Protein AF-M3I330-F1 (afdb_monomer)

Structure (mmCIF, N/CA/C/O backbone):
data_AF-M3I330-F1
#
_entry.id   AF-M3I330-F1
#
loop_
_atom_site.group_PDB
_atom_site.id
_atom_site.type_symbol
_atom_site.label_atom_id
_atom_site.label_alt_id
_atom_site.label_comp_id
_atom_site.label_asym_id
_atom_site.label_entity_id
_atom_site.label_seq_id
_atom_site.pdbx_PDB_ins_code
_atom_site.Cartn_x
_atom_site.Cartn_y
_atom_site.Cartn_z
_atom_site.occupancy
_atom_site.B_iso_or_equiv
_atom_site.auth_seq_id
_atom_site.auth_comp_id
_atom_site.auth_asym_id
_atom_site.auth_atom_id
_atom_site.pdbx_PDB_model_num
ATOM 1 N N . MET A 1 1 ? 20.486 -4.946 -17.582 1.00 85.19 1 MET A N 1
ATOM 2 C CA . MET A 1 1 ? 19.445 -4.266 -18.375 1.00 85.19 1 MET A CA 1
ATOM 3 C C . MET A 1 1 ? 19.547 -4.792 -19.789 1.00 85.19 1 MET A C 1
ATOM 5 O O . MET A 1 1 ? 20.671 -5.023 -20.222 1.00 85.19 1 MET A O 1
ATOM 9 N N . ASP A 1 2 ? 18.428 -5.043 -20.457 1.00 88.75 2 ASP A N 1
ATOM 10 C CA . ASP A 1 2 ? 18.434 -5.422 -21.870 1.00 88.75 2 ASP A CA 1
ATOM 11 C C . ASP A 1 2 ? 18.567 -4.192 -22.789 1.00 88.75 2 ASP A C 1
ATOM 13 O O . ASP A 1 2 ? 18.575 -3.044 -22.336 1.00 88.75 2 ASP A O 1
ATOM 17 N N . ASN A 1 3 ? 18.674 -4.432 -24.097 1.00 89.94 3 ASN A N 1
ATOM 18 C CA . ASN A 1 3 ? 18.817 -3.368 -25.097 1.00 89.94 3 ASN A CA 1
ATOM 19 C C . ASN A 1 3 ? 17.554 -2.499 -25.254 1.00 89.94 3 ASN A C 1
ATOM 21 O O . ASN A 1 3 ? 17.613 -1.465 -25.913 1.00 89.94 3 ASN A O 1
ATOM 25 N N . LEU A 1 4 ? 16.425 -2.923 -24.682 1.00 90.25 4 LEU A N 1
ATOM 26 C CA . LEU A 1 4 ? 15.145 -2.218 -24.712 1.00 90.25 4 LEU A CA 1
ATOM 27 C C . LEU A 1 4 ? 14.883 -1.447 -23.410 1.00 90.25 4 LEU A C 1
ATOM 29 O O . LEU A 1 4 ? 13.812 -0.871 -23.256 1.00 90.25 4 LEU A O 1
ATOM 33 N N . GLY A 1 5 ? 15.844 -1.421 -22.481 1.00 94.50 5 GLY A N 1
ATOM 34 C CA . GLY A 1 5 ? 15.746 -0.666 -21.235 1.00 94.50 5 GLY A CA 1
ATOM 35 C C . GLY A 1 5 ? 15.087 -1.416 -20.076 1.00 94.50 5 GLY A C 1
ATOM 36 O O . GLY A 1 5 ? 14.851 -0.809 -19.032 1.00 94.50 5 GLY A O 1
ATOM 37 N N . TYR A 1 6 ? 14.811 -2.717 -20.194 1.00 96.56 6 TYR A N 1
ATOM 38 C CA . TYR A 1 6 ? 14.222 -3.506 -19.108 1.00 96.56 6 TYR A CA 1
ATOM 39 C C . TYR A 1 6 ? 15.274 -4.081 -18.162 1.00 96.56 6 TYR A C 1
ATOM 41 O O . TYR A 1 6 ? 16.388 -4.447 -18.551 1.00 96.56 6 TYR A O 1
ATOM 49 N N . MET A 1 7 ? 14.919 -4.163 -16.882 1.00 96.56 7 MET A N 1
ATOM 50 C CA . MET A 1 7 ? 15.726 -4.813 -15.857 1.00 96.56 7 MET A CA 1
ATOM 51 C C . MET A 1 7 ? 15.897 -6.305 -16.161 1.00 96.56 7 MET A C 1
ATOM 53 O O . MET A 1 7 ? 15.020 -6.947 -16.731 1.00 96.56 7 MET A O 1
ATOM 57 N N . GLY A 1 8 ? 17.069 -6.840 -15.810 1.00 93.94 8 GLY A N 1
ATOM 58 C CA . GLY A 1 8 ? 17.413 -8.243 -16.052 1.00 93.94 8 GLY A CA 1
ATOM 59 C C . GLY A 1 8 ? 17.057 -9.163 -14.882 1.00 93.94 8 GLY A C 1
ATOM 60 O O . GLY A 1 8 ? 16.622 -8.711 -13.823 1.00 93.94 8 GLY A O 1
ATOM 61 N N . SER A 1 9 ? 17.341 -10.455 -15.055 1.00 93.38 9 SER A N 1
ATOM 62 C CA . SER A 1 9 ? 17.075 -11.520 -14.077 1.00 93.38 9 SER A CA 1
ATOM 63 C C . SER A 1 9 ? 17.657 -11.253 -12.686 1.00 93.38 9 SER A C 1
ATOM 65 O O . SER A 1 9 ? 17.016 -11.574 -11.688 1.00 93.38 9 SER A O 1
ATOM 67 N N . ASP A 1 10 ? 18.839 -10.637 -12.595 1.00 95.50 10 ASP A N 1
ATOM 68 C CA . ASP A 1 10 ? 19.480 -10.335 -11.308 1.00 95.50 10 ASP A CA 1
ATOM 69 C C . ASP A 1 10 ? 18.658 -9.343 -10.477 1.00 95.50 10 ASP A C 1
ATOM 71 O O . ASP A 1 10 ? 18.490 -9.531 -9.270 1.00 95.50 10 ASP A O 1
ATOM 75 N N . PHE A 1 11 ? 18.084 -8.326 -11.128 1.00 96.00 11 PHE A N 1
ATOM 76 C CA . PHE A 1 11 ? 17.178 -7.389 -10.469 1.00 96.00 11 PHE A CA 1
ATOM 77 C C . PHE A 1 11 ? 15.898 -8.099 -10.033 1.00 96.00 11 PHE A C 1
ATOM 79 O O . PHE A 1 11 ? 15.488 -7.947 -8.887 1.00 96.00 11 PHE A O 1
ATOM 86 N N . ASN A 1 12 ? 15.302 -8.919 -10.905 1.00 96.50 12 ASN A N 1
ATOM 87 C CA . ASN A 1 12 ? 14.088 -9.666 -10.570 1.00 96.50 12 ASN A CA 1
ATOM 88 C C . ASN A 1 12 ? 14.309 -10.577 -9.364 1.00 96.50 12 ASN A C 1
ATOM 90 O O . ASN A 1 12 ? 13.497 -10.589 -8.443 1.00 96.50 12 ASN A O 1
ATOM 94 N N . LYS A 1 13 ? 15.450 -11.268 -9.312 1.00 96.75 13 LYS A N 1
ATOM 95 C CA . LYS A 1 13 ? 15.837 -12.096 -8.170 1.00 96.75 13 LYS A CA 1
ATOM 96 C C . LYS A 1 13 ? 15.973 -11.275 -6.887 1.00 96.75 13 LYS A C 1
ATOM 98 O O . LYS A 1 13 ? 15.441 -11.683 -5.856 1.00 96.75 13 LYS A O 1
ATOM 103 N N . ALA A 1 14 ? 16.648 -10.125 -6.937 1.00 95.81 14 ALA A N 1
ATOM 104 C CA . ALA A 1 14 ? 16.789 -9.235 -5.781 1.00 95.81 14 ALA A CA 1
ATOM 105 C C . ALA A 1 14 ? 15.429 -8.683 -5.309 1.00 95.81 14 ALA A C 1
ATOM 107 O O . ALA A 1 14 ? 15.138 -8.671 -4.111 1.00 95.81 14 ALA A O 1
ATOM 108 N N . ALA A 1 15 ? 14.568 -8.313 -6.258 1.00 96.19 15 ALA A N 1
ATOM 109 C CA . ALA A 1 15 ? 13.239 -7.771 -6.018 1.00 96.19 15 ALA A CA 1
ATOM 110 C C . ALA A 1 15 ? 12.160 -8.846 -5.756 1.00 96.19 15 ALA A C 1
ATOM 112 O O . ALA A 1 15 ? 11.003 -8.514 -5.521 1.00 96.19 15 ALA A O 1
ATOM 113 N N . GLY A 1 16 ? 12.499 -10.140 -5.783 1.00 95.31 16 GLY A N 1
ATOM 114 C CA . GLY A 1 16 ? 11.528 -11.228 -5.607 1.00 95.31 16 GLY A CA 1
ATOM 115 C C . GLY A 1 16 ? 10.420 -11.259 -6.670 1.00 95.31 16 GLY A C 1
ATOM 116 O O . GLY A 1 16 ? 9.297 -11.665 -6.371 1.00 95.31 16 GLY A O 1
ATOM 117 N N . LEU A 1 17 ? 10.721 -10.796 -7.883 1.00 96.31 17 LEU A N 1
ATOM 118 C CA . LEU A 1 17 ? 9.815 -10.774 -9.030 1.00 96.31 17 LEU A CA 1
ATOM 119 C C . LEU A 1 17 ? 9.911 -12.091 -9.825 1.00 96.31 17 LEU A C 1
ATOM 121 O O . LEU A 1 17 ? 10.968 -12.731 -9.811 1.00 96.31 17 LEU A O 1
ATOM 125 N N . PRO A 1 18 ? 8.853 -12.489 -10.560 1.00 94.56 18 PRO A N 1
ATOM 126 C CA . PRO A 1 18 ? 8.941 -13.569 -11.538 1.00 94.56 18 PRO A CA 1
ATOM 127 C C . PRO A 1 18 ? 10.060 -13.320 -12.555 1.00 94.56 18 PRO A C 1
ATOM 129 O O . PRO A 1 18 ? 10.338 -12.177 -12.918 1.00 94.56 18 PRO A O 1
ATOM 132 N N . GLU A 1 19 ? 10.685 -14.388 -13.050 1.00 92.00 19 GLU A N 1
ATOM 133 C CA . GLU A 1 19 ? 11.834 -14.286 -13.962 1.00 92.00 19 GLU A CA 1
ATOM 134 C C . GLU A 1 19 ? 11.511 -13.475 -15.225 1.00 92.00 19 GLU A C 1
ATOM 136 O O . GLU A 1 19 ? 12.316 -12.653 -15.656 1.00 92.00 19 GLU A O 1
ATOM 141 N N . ASN A 1 20 ? 10.305 -13.647 -15.766 1.00 91.56 20 ASN A N 1
ATOM 142 C CA . ASN A 1 20 ? 9.817 -12.966 -16.961 1.00 91.56 20 ASN A CA 1
ATOM 143 C C . ASN A 1 20 ? 9.152 -11.604 -16.694 1.00 91.56 20 ASN A C 1
ATOM 145 O O . ASN A 1 20 ? 8.679 -10.993 -17.649 1.00 91.56 20 ASN A O 1
ATOM 149 N N . PHE A 1 21 ? 9.103 -11.129 -15.445 1.00 94.56 21 PHE A N 1
ATOM 150 C CA . PHE A 1 21 ? 8.489 -9.845 -15.102 1.00 94.56 21 PHE A CA 1
ATOM 151 C C . PHE A 1 21 ? 9.407 -8.694 -15.523 1.00 94.56 21 PHE A C 1
ATOM 153 O O . PHE A 1 21 ? 10.546 -8.594 -15.066 1.00 94.56 21 PHE A O 1
ATOM 160 N N . LYS A 1 22 ? 8.947 -7.819 -16.413 1.00 94.62 22 LYS A N 1
ATOM 161 C CA . LYS A 1 22 ? 9.807 -6.814 -17.051 1.00 94.62 22 LYS A CA 1
ATOM 162 C C . LYS A 1 22 ? 9.566 -5.419 -16.494 1.00 94.62 22 LYS A C 1
ATOM 164 O O . LYS A 1 22 ? 8.648 -4.745 -16.930 1.00 94.62 22 LYS A O 1
ATOM 169 N N . ILE A 1 23 ? 10.430 -4.935 -15.601 1.00 97.38 23 ILE A N 1
ATOM 170 C CA . ILE A 1 23 ? 10.416 -3.525 -15.168 1.00 97.38 23 ILE A CA 1
ATOM 171 C C . ILE A 1 23 ? 11.302 -2.684 -16.086 1.00 97.38 23 ILE A C 1
ATOM 173 O O . ILE A 1 23 ? 12.484 -2.979 -16.239 1.00 97.38 23 ILE A O 1
ATOM 177 N N . HIS A 1 24 ? 10.760 -1.627 -16.684 1.00 97.62 24 HIS A N 1
ATOM 178 C CA . HIS A 1 24 ? 11.524 -0.704 -17.520 1.00 97.62 24 HIS A CA 1
ATOM 179 C C . HIS A 1 24 ? 12.311 0.314 -16.675 1.00 97.62 24 HIS A C 1
ATOM 181 O O . HIS A 1 24 ? 11.880 0.725 -15.594 1.00 97.62 24 HIS A O 1
ATOM 187 N N . LYS A 1 25 ? 13.463 0.772 -17.181 1.00 96.62 25 LYS A N 1
ATOM 188 C CA . LYS A 1 25 ? 14.330 1.763 -16.523 1.00 96.62 25 LYS A CA 1
ATOM 189 C C . LYS A 1 25 ? 13.594 3.048 -16.155 1.00 96.62 25 LYS A C 1
ATOM 191 O O . LYS A 1 25 ? 13.822 3.561 -15.066 1.00 96.62 25 LYS A O 1
ATOM 196 N N . SER A 1 26 ? 12.687 3.533 -17.002 1.00 96.06 26 SER A N 1
ATOM 197 C CA . SER A 1 26 ? 11.909 4.748 -16.709 1.00 96.06 26 SER A CA 1
ATOM 198 C C . SER A 1 26 ? 11.102 4.634 -15.412 1.00 96.06 26 SER A C 1
ATOM 200 O O . SER A 1 26 ? 10.991 5.610 -14.679 1.00 96.06 26 SER A O 1
ATOM 202 N N . SER A 1 27 ? 10.597 3.443 -15.074 1.00 96.69 27 SER A N 1
ATOM 203 C CA . SER A 1 27 ? 9.902 3.209 -13.806 1.00 96.69 27 SER A CA 1
ATOM 204 C C . SER A 1 27 ? 10.853 3.235 -12.610 1.00 96.69 27 SER A C 1
ATOM 206 O O . SER A 1 27 ? 10.508 3.789 -11.572 1.00 96.69 27 SER A O 1
ATOM 208 N N . ILE A 1 28 ? 12.064 2.688 -12.755 1.00 96.88 28 ILE A N 1
ATOM 209 C CA . ILE A 1 28 ? 13.111 2.766 -11.723 1.00 96.88 28 ILE A CA 1
ATOM 210 C C . ILE A 1 28 ? 13.534 4.220 -11.496 1.00 96.88 28 ILE A C 1
ATOM 212 O O . ILE A 1 28 ? 13.596 4.675 -10.354 1.00 96.88 28 ILE A O 1
ATOM 216 N N . ASP A 1 29 ? 13.776 4.958 -12.579 1.00 95.88 29 ASP A N 1
ATOM 217 C CA . ASP A 1 29 ? 14.143 6.372 -12.525 1.00 95.88 29 ASP A CA 1
ATOM 218 C C . ASP A 1 29 ? 13.040 7.201 -11.853 1.00 95.88 29 ASP A C 1
ATOM 220 O O . ASP A 1 29 ? 13.337 8.077 -11.042 1.00 95.88 29 ASP A O 1
ATOM 224 N N . GLU A 1 30 ? 11.770 6.895 -12.125 1.00 95.56 30 GLU A N 1
ATOM 225 C CA . GLU A 1 30 ? 10.632 7.575 -11.509 1.00 95.56 30 GLU A CA 1
ATOM 226 C C . GLU A 1 30 ? 10.501 7.271 -10.009 1.00 95.56 30 GLU A C 1
ATOM 228 O O . GLU A 1 30 ? 10.276 8.190 -9.221 1.00 95.56 30 GLU A O 1
ATOM 233 N N . ILE A 1 31 ? 10.711 6.019 -9.580 1.00 95.75 31 ILE A N 1
ATOM 234 C CA . ILE A 1 31 ? 10.756 5.658 -8.150 1.00 95.75 31 ILE A CA 1
ATOM 235 C C . ILE A 1 31 ? 11.867 6.448 -7.449 1.00 95.75 31 ILE A C 1
ATOM 237 O O . ILE A 1 31 ? 11.644 7.029 -6.383 1.00 95.75 31 ILE A O 1
ATOM 241 N N . MET A 1 32 ? 13.053 6.511 -8.057 1.00 94.88 32 MET A N 1
ATOM 242 C CA . MET A 1 32 ? 14.186 7.272 -7.530 1.00 94.88 32 MET A CA 1
ATOM 243 C C . MET A 1 32 ? 13.873 8.767 -7.445 1.00 94.88 32 MET A C 1
ATOM 245 O O . MET A 1 32 ? 14.119 9.391 -6.410 1.00 94.88 32 MET A O 1
ATOM 249 N N . ARG A 1 33 ? 13.325 9.346 -8.518 1.00 93.75 33 ARG A N 1
ATOM 250 C CA . ARG A 1 33 ? 12.958 10.763 -8.595 1.00 93.75 33 ARG A CA 1
ATOM 251 C C . ARG A 1 33 ? 11.927 11.118 -7.533 1.00 93.75 33 ARG A C 1
ATOM 253 O O . ARG A 1 33 ? 12.146 12.069 -6.787 1.00 93.75 33 ARG A O 1
ATOM 260 N N . PHE A 1 34 ? 10.837 10.353 -7.457 1.00 93.12 34 PHE A N 1
ATOM 261 C CA . PHE A 1 34 ? 9.762 10.565 -6.495 1.00 93.12 34 PHE A CA 1
ATOM 262 C C . PHE A 1 34 ? 10.309 10.577 -5.071 1.00 93.12 34 PHE A C 1
ATOM 264 O O . PHE A 1 34 ? 10.150 11.574 -4.379 1.00 93.12 34 PHE A O 1
ATOM 271 N N . ASN A 1 35 ? 11.055 9.544 -4.671 1.00 93.12 35 ASN A N 1
ATOM 272 C CA . ASN A 1 35 ? 11.611 9.462 -3.320 1.00 93.12 35 ASN A CA 1
ATOM 273 C C . ASN A 1 35 ? 12.559 10.616 -2.991 1.00 93.12 35 ASN A C 1
ATOM 275 O O . ASN A 1 35 ? 12.429 11.236 -1.938 1.00 93.12 35 ASN A O 1
ATOM 279 N N . ASN A 1 36 ? 13.479 10.957 -3.899 1.00 92.12 36 ASN A N 1
ATOM 280 C CA . ASN A 1 36 ? 14.391 12.079 -3.664 1.00 92.12 36 ASN A CA 1
ATOM 281 C C . ASN A 1 36 ? 13.669 13.431 -3.575 1.00 92.12 36 ASN A C 1
ATOM 283 O O . ASN A 1 36 ? 14.212 14.357 -2.983 1.00 92.12 36 ASN A O 1
ATOM 287 N N . LYS A 1 37 ? 12.469 13.555 -4.152 1.00 89.88 37 LYS A N 1
ATOM 288 C CA . LYS A 1 37 ? 11.716 14.811 -4.190 1.00 89.88 37 LYS A CA 1
ATOM 289 C C . LYS A 1 37 ? 10.680 14.946 -3.074 1.00 89.88 37 LYS A C 1
ATOM 291 O O . LYS A 1 37 ? 10.373 16.071 -2.690 1.00 89.88 37 LYS A O 1
ATOM 296 N N . THR A 1 38 ? 10.135 13.838 -2.573 1.00 89.44 38 THR A N 1
ATOM 297 C CA . THR A 1 38 ? 8.993 13.837 -1.640 1.00 89.44 38 THR A CA 1
ATOM 298 C C . THR A 1 38 ? 9.346 13.461 -0.208 1.00 89.44 38 THR A C 1
ATOM 300 O O . THR A 1 38 ? 8.474 13.514 0.660 1.00 89.44 38 THR A O 1
ATOM 303 N N . TYR A 1 39 ? 10.604 13.116 0.081 1.00 90.31 39 TYR A N 1
ATOM 304 C CA . TYR A 1 39 ? 11.020 12.865 1.456 1.00 90.31 39 TYR A CA 1
ATOM 305 C C . TYR A 1 39 ? 10.908 14.148 2.298 1.00 90.31 39 TYR A C 1
ATOM 307 O O . TYR A 1 39 ? 11.707 15.079 2.174 1.00 90.31 39 TYR A O 1
ATOM 315 N N . LEU A 1 40 ? 9.882 14.181 3.153 1.00 85.00 40 LEU A N 1
ATOM 316 C CA . LEU A 1 40 ? 9.423 15.375 3.868 1.00 85.00 40 LEU A CA 1
ATOM 317 C C . LEU A 1 40 ? 10.472 15.957 4.821 1.00 85.00 40 LEU A C 1
ATOM 319 O O . LEU A 1 40 ? 10.521 17.166 5.017 1.00 85.00 40 LEU A O 1
ATOM 323 N N . PHE A 1 41 ? 11.325 15.111 5.396 1.00 86.00 41 PHE A N 1
ATOM 324 C CA . PHE A 1 41 ? 12.296 15.511 6.418 1.00 86.00 41 PHE A CA 1
ATOM 325 C C . PHE A 1 41 ? 13.653 15.879 5.810 1.00 86.00 41 PHE A C 1
ATOM 327 O O . PHE A 1 41 ? 14.699 15.629 6.403 1.00 86.00 41 PHE A O 1
ATOM 334 N N . THR A 1 42 ? 13.634 16.458 4.608 1.00 87.00 42 THR A 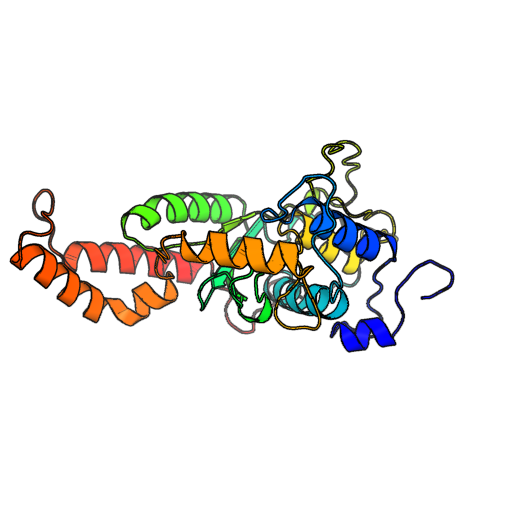N 1
ATOM 335 C CA . THR A 1 42 ? 14.817 17.044 3.973 1.00 87.00 42 THR A CA 1
ATOM 336 C C . THR A 1 42 ? 14.961 18.497 4.449 1.00 87.00 42 THR A C 1
ATOM 338 O O . THR A 1 42 ? 14.059 19.291 4.185 1.00 87.00 42 THR A O 1
ATOM 341 N N . PRO A 1 43 ? 16.064 18.890 5.120 1.00 84.06 43 PRO A N 1
ATOM 342 C CA . PRO A 1 43 ? 16.198 20.226 5.719 1.00 84.06 43 PRO A CA 1
ATOM 343 C C . PRO A 1 43 ? 16.150 21.399 4.729 1.00 84.06 43 PRO A C 1
ATOM 345 O O . PRO A 1 43 ? 15.832 22.521 5.116 1.00 84.06 43 PRO A O 1
ATOM 348 N N . SER A 1 44 ? 16.501 21.159 3.464 1.00 84.19 44 SER A N 1
ATOM 349 C CA . SER A 1 44 ? 16.516 22.166 2.402 1.00 84.19 44 SER A CA 1
ATOM 350 C C . SER A 1 44 ? 15.966 21.582 1.095 1.00 84.19 44 SER A C 1
ATOM 352 O O . SER A 1 44 ? 16.293 20.435 0.783 1.00 84.19 44 SER A O 1
ATOM 354 N N . PRO A 1 45 ? 15.197 22.346 0.291 1.00 74.81 45 PRO A N 1
ATOM 355 C CA . PRO A 1 45 ? 14.640 21.876 -0.983 1.00 74.81 45 PRO A CA 1
ATOM 356 C C . PRO A 1 45 ? 15.668 21.363 -2.005 1.00 74.81 45 PRO A C 1
ATOM 358 O O . PRO A 1 45 ? 15.309 20.555 -2.863 1.00 74.81 45 PRO A O 1
ATOM 361 N N . ASP A 1 46 ? 16.920 21.827 -1.920 1.00 81.75 46 ASP A N 1
ATOM 362 C CA . ASP A 1 46 ? 18.003 21.474 -2.853 1.00 81.75 46 ASP A CA 1
ATOM 363 C C . ASP A 1 46 ? 18.891 20.323 -2.347 1.00 81.75 46 ASP A C 1
ATOM 365 O O . ASP A 1 46 ? 19.794 19.862 -3.049 1.00 81.75 46 ASP A O 1
ATOM 369 N N . GLN A 1 47 ? 18.666 19.851 -1.119 1.00 88.50 47 GLN A N 1
ATOM 370 C CA . GLN A 1 47 ? 19.452 18.775 -0.530 1.00 88.50 47 GLN A CA 1
ATOM 371 C C . GLN A 1 47 ? 18.958 17.410 -1.015 1.00 88.50 47 GLN A C 1
ATOM 373 O O . GLN A 1 47 ? 17.763 17.135 -1.055 1.00 88.50 47 GLN A O 1
ATOM 378 N N . LYS A 1 48 ? 19.894 16.510 -1.336 1.00 91.31 48 LYS A N 1
ATOM 379 C CA . LYS A 1 48 ? 19.577 15.111 -1.634 1.00 91.31 48 LYS A CA 1
ATOM 380 C C . LYS A 1 48 ? 19.289 14.358 -0.322 1.00 91.31 48 LYS A C 1
ATOM 382 O O . LYS A 1 48 ? 20.186 14.296 0.520 1.00 91.31 48 LYS A O 1
ATOM 387 N N . PRO A 1 49 ? 18.100 13.754 -0.135 1.00 93.12 49 PRO A N 1
ATOM 388 C CA . PRO A 1 49 ? 17.786 13.067 1.115 1.00 93.12 49 PRO A CA 1
ATOM 389 C C . PRO A 1 49 ? 18.500 11.725 1.265 1.00 93.12 49 PRO A C 1
ATOM 391 O O . PRO A 1 49 ? 18.905 11.374 2.371 1.00 93.12 49 PRO A O 1
ATOM 394 N N . PHE A 1 50 ? 18.693 10.997 0.162 1.00 94.44 50 PHE A N 1
ATOM 395 C CA . PHE A 1 50 ? 19.226 9.635 0.174 1.00 94.44 50 PHE A CA 1
ATOM 396 C C . PHE A 1 50 ? 20.667 9.564 -0.326 1.00 94.44 50 PHE A C 1
ATOM 398 O O . PHE A 1 50 ? 21.003 10.055 -1.407 1.00 94.44 50 PHE A O 1
ATOM 405 N N . GLU A 1 51 ? 21.511 8.846 0.401 1.00 94.38 51 GLU A N 1
ATOM 406 C CA . GLU A 1 51 ? 22.786 8.365 -0.129 1.00 94.38 51 GLU A CA 1
ATOM 407 C C . GLU A 1 51 ? 22.543 7.200 -1.082 1.00 94.38 51 GLU A C 1
ATOM 409 O O . GLU A 1 51 ? 23.028 7.221 -2.214 1.00 94.38 51 GLU A O 1
ATOM 414 N N . ASN A 1 52 ? 21.701 6.257 -0.650 1.00 94.50 52 ASN A N 1
ATOM 415 C CA . ASN A 1 52 ? 21.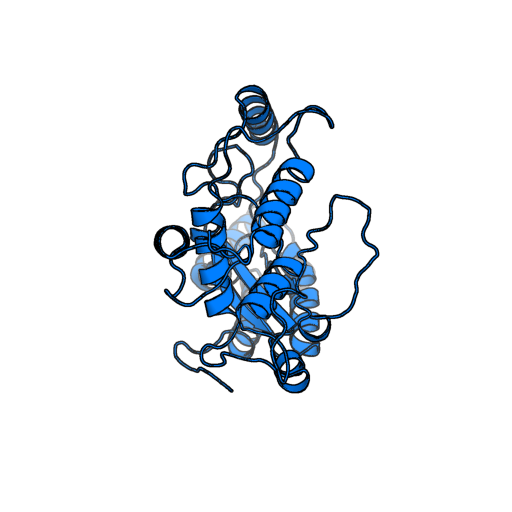275 5.098 -1.419 1.00 94.50 52 ASN A CA 1
ATOM 416 C C . ASN A 1 52 ? 19.779 4.822 -1.217 1.00 94.50 52 ASN A C 1
ATOM 418 O O . ASN A 1 52 ? 19.254 4.993 -0.118 1.00 94.50 52 ASN A O 1
ATOM 422 N N . ILE A 1 53 ? 19.115 4.345 -2.268 1.00 94.75 53 ILE A N 1
ATOM 423 C CA . ILE A 1 53 ? 17.769 3.774 -2.190 1.00 94.75 53 ILE A CA 1
ATOM 424 C C . ILE A 1 53 ? 17.887 2.332 -2.663 1.00 94.75 53 ILE A C 1
ATOM 426 O O . ILE A 1 53 ? 18.282 2.089 -3.804 1.00 94.75 53 ILE A O 1
ATOM 430 N N . ASP A 1 54 ? 17.516 1.381 -1.811 1.00 95.62 54 ASP A N 1
ATOM 431 C CA . ASP A 1 54 ? 17.393 -0.012 -2.223 1.00 95.62 54 ASP A CA 1
ATOM 432 C C . ASP A 1 54 ? 16.096 -0.183 -3.024 1.00 95.62 54 ASP A C 1
ATOM 434 O O . ASP A 1 54 ? 15.020 -0.493 -2.500 1.00 95.62 54 ASP A O 1
ATOM 438 N N . VAL A 1 55 ? 16.180 0.117 -4.322 1.00 95.81 55 VAL A N 1
ATOM 439 C CA . VAL A 1 55 ? 15.018 0.055 -5.215 1.00 95.81 55 VAL A CA 1
ATOM 440 C C . VAL A 1 55 ? 14.538 -1.381 -5.389 1.00 95.81 55 VAL A C 1
ATOM 442 O O . VAL A 1 55 ? 13.339 -1.593 -5.538 1.00 95.81 55 VAL A O 1
ATOM 445 N N . ALA A 1 56 ? 15.432 -2.372 -5.344 1.00 96.12 56 ALA A N 1
ATOM 446 C CA . ALA A 1 56 ? 15.036 -3.770 -5.458 1.00 96.12 56 ALA A CA 1
ATOM 447 C C . ALA A 1 56 ? 14.204 -4.201 -4.244 1.00 96.12 56 ALA A C 1
ATOM 449 O O . ALA A 1 56 ? 13.120 -4.756 -4.427 1.00 96.12 56 ALA A O 1
ATOM 450 N N . ASP A 1 57 ? 14.643 -3.883 -3.021 1.00 95.38 57 ASP A N 1
ATOM 451 C CA . ASP A 1 57 ? 13.846 -4.154 -1.820 1.00 95.38 57 ASP A CA 1
ATOM 452 C C . ASP A 1 57 ? 12.545 -3.341 -1.805 1.00 95.38 57 ASP A C 1
ATOM 454 O O . ASP A 1 57 ? 11.479 -3.883 -1.518 1.00 95.38 57 ASP A O 1
ATOM 458 N N . THR A 1 58 ? 12.584 -2.072 -2.217 1.00 94.81 58 THR A N 1
ATOM 459 C CA . THR A 1 58 ? 11.366 -1.258 -2.347 1.00 94.81 58 THR A CA 1
ATOM 460 C C . THR A 1 58 ? 10.373 -1.923 -3.306 1.00 94.81 58 THR A C 1
ATOM 462 O O . THR A 1 58 ? 9.242 -2.213 -2.923 1.00 94.81 58 THR A O 1
ATOM 465 N N . VAL A 1 59 ? 10.790 -2.271 -4.526 1.00 96.94 59 VAL A N 1
ATOM 466 C CA . VAL A 1 59 ? 9.928 -2.958 -5.500 1.00 96.94 59 VAL A CA 1
ATOM 467 C C . VAL A 1 59 ? 9.418 -4.290 -4.948 1.00 96.94 59 VAL A C 1
ATOM 469 O O . VAL A 1 59 ? 8.235 -4.585 -5.098 1.00 96.94 59 VAL A O 1
ATOM 472 N N . LYS A 1 60 ? 10.254 -5.056 -4.241 1.00 96.00 60 LYS A N 1
ATOM 473 C CA . LYS A 1 60 ? 9.874 -6.324 -3.608 1.00 96.00 60 LYS A CA 1
ATOM 474 C C . LYS A 1 60 ? 8.708 -6.180 -2.645 1.00 96.00 60 LYS A C 1
ATOM 476 O O . LYS A 1 60 ? 7.757 -6.959 -2.718 1.00 96.00 60 LYS A O 1
ATOM 481 N N . GLN A 1 61 ? 8.768 -5.215 -1.729 1.00 93.56 61 GLN A N 1
ATOM 482 C CA . GLN A 1 61 ? 7.712 -5.067 -0.726 1.00 93.56 61 GLN A CA 1
ATOM 483 C C . GLN A 1 61 ? 6.399 -4.591 -1.361 1.00 93.56 61 GLN A C 1
ATOM 485 O O . GLN A 1 61 ? 5.336 -5.133 -1.053 1.00 93.56 61 GLN A O 1
ATOM 490 N N . TYR A 1 62 ? 6.457 -3.659 -2.316 1.00 95.69 62 TYR A N 1
ATOM 491 C CA . TYR A 1 62 ? 5.251 -3.214 -3.019 1.00 95.69 62 TYR A CA 1
ATOM 492 C C . TYR A 1 62 ? 4.690 -4.279 -3.963 1.00 95.69 62 TYR A C 1
ATOM 494 O O . TYR A 1 62 ? 3.474 -4.374 -4.101 1.00 95.69 62 TYR A O 1
ATOM 502 N N . TYR A 1 63 ? 5.529 -5.117 -4.574 1.00 95.94 63 TYR A N 1
ATOM 503 C CA . TYR A 1 63 ? 5.065 -6.226 -5.406 1.00 95.94 63 TYR A CA 1
ATOM 504 C C . TYR A 1 63 ? 4.318 -7.287 -4.584 1.00 95.94 63 TYR A C 1
ATOM 506 O O . TYR A 1 63 ? 3.290 -7.806 -5.022 1.00 95.94 63 TYR A O 1
ATOM 514 N N . LYS A 1 64 ? 4.761 -7.562 -3.349 1.00 94.00 64 LYS A N 1
ATOM 515 C CA . LYS A 1 64 ? 4.009 -8.421 -2.417 1.00 94.00 64 LYS A CA 1
ATOM 516 C C . LYS A 1 64 ? 2.627 -7.848 -2.100 1.00 94.00 64 LYS A C 1
ATOM 518 O O . LYS A 1 64 ? 1.646 -8.587 -2.141 1.00 94.00 64 LYS A O 1
ATOM 523 N N . LEU A 1 65 ? 2.539 -6.546 -1.810 1.00 93.38 65 LEU A N 1
ATOM 524 C CA . LEU A 1 65 ? 1.253 -5.876 -1.585 1.00 93.38 65 LEU A CA 1
ATOM 525 C C . LEU A 1 65 ? 0.375 -5.916 -2.837 1.00 93.38 65 LEU A C 1
ATOM 527 O O . LEU A 1 65 ? -0.806 -6.242 -2.746 1.00 93.38 65 LEU A O 1
ATOM 531 N N . PHE A 1 66 ? 0.961 -5.651 -4.004 1.00 95.69 66 PHE A N 1
ATOM 532 C CA . PHE A 1 66 ? 0.273 -5.730 -5.284 1.00 95.69 66 PHE A CA 1
ATOM 533 C C . PHE A 1 66 ? -0.368 -7.102 -5.496 1.00 95.69 66 PHE A C 1
ATOM 535 O O . PHE A 1 66 ? -1.555 -7.153 -5.791 1.00 95.69 66 PHE A O 1
ATOM 542 N N . ASN A 1 67 ? 0.348 -8.206 -5.266 1.00 93.62 67 ASN A N 1
ATOM 543 C CA . ASN A 1 67 ? -0.222 -9.552 -5.417 1.00 93.62 67 ASN A CA 1
ATOM 544 C C . ASN A 1 67 ? -1.289 -9.891 -4.364 1.00 93.62 67 ASN A C 1
ATOM 546 O O . ASN A 1 67 ? -2.181 -10.692 -4.629 1.00 93.62 67 ASN A O 1
ATOM 550 N N . ALA A 1 68 ? -1.247 -9.268 -3.184 1.00 92.25 68 ALA A N 1
ATOM 551 C CA . ALA A 1 68 ? -2.309 -9.421 -2.191 1.00 92.25 68 ALA A CA 1
ATOM 552 C C . ALA A 1 68 ? -3.603 -8.673 -2.584 1.00 92.25 68 ALA A C 1
ATOM 554 O O . ALA A 1 68 ? -4.699 -9.092 -2.203 1.00 92.25 68 ALA A O 1
ATOM 555 N N . VAL A 1 69 ? -3.498 -7.589 -3.363 1.00 94.38 69 VAL A N 1
ATOM 556 C CA . VAL A 1 69 ? -4.641 -6.770 -3.806 1.00 94.38 69 VAL A CA 1
ATOM 557 C C . VAL A 1 69 ? -5.151 -7.194 -5.185 1.00 94.38 69 VAL A C 1
ATOM 559 O O . VAL A 1 69 ? -6.350 -7.382 -5.382 1.00 94.38 69 VAL A O 1
ATOM 562 N N . VAL A 1 70 ? -4.269 -7.368 -6.161 1.00 93.06 70 VAL A N 1
ATOM 563 C CA . VAL A 1 70 ? -4.608 -7.647 -7.560 1.00 93.06 70 VAL A CA 1
ATOM 564 C C . VAL A 1 70 ? -4.548 -9.156 -7.818 1.00 93.06 70 VAL A C 1
ATOM 566 O O . VAL A 1 70 ? -3.498 -9.757 -7.594 1.00 93.06 70 VAL A O 1
ATOM 569 N N . PRO A 1 71 ? -5.643 -9.784 -8.299 1.00 84.19 71 PRO A N 1
ATOM 570 C CA . PRO A 1 71 ? -5.668 -11.219 -8.578 1.00 84.19 71 PRO A CA 1
ATOM 571 C C . PRO A 1 71 ? -4.514 -11.675 -9.485 1.00 84.19 71 PRO A C 1
ATOM 573 O O . PRO A 1 71 ? -4.113 -10.973 -10.422 1.00 84.19 71 PRO A O 1
ATOM 576 N N . GLU A 1 72 ? -3.957 -12.850 -9.199 1.00 81.81 72 GLU A N 1
ATOM 577 C CA . GLU A 1 72 ? -2.970 -13.510 -10.059 1.00 81.81 72 GLU A CA 1
ATOM 578 C C . GLU A 1 72 ? -3.608 -14.035 -11.357 1.00 81.81 72 GLU A C 1
ATOM 580 O O . GLU A 1 72 ? -4.822 -14.192 -11.444 1.00 81.81 72 GLU A O 1
ATOM 585 N N . GLY A 1 73 ? -2.785 -14.318 -12.372 1.00 73.25 73 GLY A N 1
ATOM 586 C CA . GLY A 1 73 ? -3.188 -15.198 -13.478 1.00 73.25 73 GLY A CA 1
ATOM 587 C C . GLY A 1 73 ? -3.419 -14.559 -14.849 1.00 73.25 73 GLY A C 1
ATOM 588 O O . GLY A 1 73 ? -3.536 -15.299 -15.821 1.00 73.25 73 GLY A O 1
ATOM 589 N N . LYS A 1 74 ? -3.422 -13.225 -14.985 1.00 86.62 74 LYS A N 1
ATOM 590 C CA . LYS A 1 74 ? -3.449 -12.564 -16.306 1.00 86.62 74 LYS A CA 1
ATOM 591 C C . LYS A 1 74 ? -2.108 -11.928 -16.656 1.00 86.62 74 LYS A C 1
ATOM 593 O O . LYS A 1 74 ? -1.569 -11.134 -15.887 1.00 86.62 74 LYS A O 1
ATOM 598 N N . GLU A 1 75 ? -1.598 -12.260 -17.841 1.00 88.31 75 GLU A N 1
ATOM 599 C CA . GLU A 1 75 ? -0.396 -11.637 -18.414 1.00 88.31 75 GLU A CA 1
ATOM 600 C C . GLU A 1 75 ? -0.699 -10.325 -19.145 1.00 88.31 75 GLU A C 1
ATOM 602 O O . GLU A 1 75 ? 0.168 -9.453 -19.218 1.00 88.31 75 GLU A O 1
ATOM 607 N N . THR A 1 76 ? -1.919 -10.195 -19.680 1.00 94.00 76 THR A N 1
ATOM 608 C CA . THR A 1 76 ? -2.406 -9.014 -20.403 1.00 94.00 76 THR A CA 1
ATOM 609 C C . THR A 1 76 ? -3.810 -8.656 -19.916 1.00 94.00 76 THR A C 1
ATOM 611 O O . THR A 1 76 ? -4.649 -9.538 -19.727 1.00 94.00 76 THR A O 1
ATOM 614 N N . TYR A 1 77 ? -4.053 -7.366 -19.699 1.00 95.44 77 TYR A N 1
ATOM 615 C CA . TYR A 1 77 ? -5.292 -6.797 -19.179 1.00 95.44 77 TYR A CA 1
ATOM 616 C C . TYR A 1 77 ? -5.908 -5.867 -20.221 1.00 95.44 77 TYR A C 1
ATOM 618 O O . TYR A 1 77 ? -5.330 -4.828 -20.539 1.00 95.44 77 TYR A O 1
ATOM 626 N N . SER A 1 78 ? -7.090 -6.223 -20.724 1.00 95.12 78 SER A N 1
ATOM 627 C CA . SER A 1 78 ? -7.904 -5.328 -21.553 1.00 95.12 78 SER A CA 1
ATOM 628 C C . SER A 1 78 ? -8.521 -4.207 -20.712 1.00 95.12 78 SER A C 1
ATOM 630 O O . SER A 1 78 ? -8.588 -4.310 -19.486 1.00 95.12 78 SER A O 1
ATOM 632 N N . GLN A 1 79 ? -9.084 -3.175 -21.348 1.00 92.94 79 GLN A N 1
ATOM 633 C CA . GLN A 1 79 ? -9.809 -2.121 -20.624 1.00 92.94 79 GLN A CA 1
ATOM 634 C C . GLN A 1 79 ? -10.932 -2.687 -19.734 1.00 92.94 79 GLN A C 1
ATOM 636 O O . GLN A 1 79 ? -11.079 -2.288 -18.580 1.00 92.94 79 GLN A O 1
ATOM 641 N N . SER A 1 80 ? -11.661 -3.690 -20.233 1.00 93.88 80 SER A N 1
ATOM 642 C CA . SER A 1 80 ? -12.719 -4.365 -19.471 1.00 93.88 80 SER A CA 1
ATOM 643 C C . SER A 1 80 ? -12.194 -5.161 -18.270 1.00 93.88 80 SER A C 1
ATOM 645 O O . SER A 1 80 ? -12.914 -5.363 -17.294 1.00 93.88 80 SER A O 1
ATOM 647 N N . ASP A 1 81 ? -10.938 -5.618 -18.319 1.00 95.25 81 ASP A N 1
ATOM 648 C CA . ASP A 1 81 ? -10.288 -6.273 -17.184 1.00 95.25 81 ASP A CA 1
ATOM 649 C C . ASP A 1 81 ? -9.867 -5.249 -16.133 1.00 95.25 81 ASP A C 1
ATOM 651 O O . ASP A 1 81 ? -10.081 -5.472 -14.943 1.00 95.25 81 ASP A O 1
ATOM 655 N N . LEU A 1 82 ? -9.325 -4.104 -16.563 1.00 94.94 82 LEU A N 1
ATOM 656 C CA . LEU A 1 82 ? -8.944 -3.003 -15.673 1.00 94.94 82 LEU A CA 1
ATOM 657 C C . LEU A 1 82 ? -10.149 -2.459 -14.893 1.00 94.94 82 LEU A C 1
ATOM 659 O O . LEU A 1 82 ? -10.039 -2.154 -13.706 1.00 94.94 82 LEU A O 1
ATOM 663 N N . GLU A 1 83 ? -11.324 -2.403 -15.521 1.00 93.56 83 GLU A N 1
ATO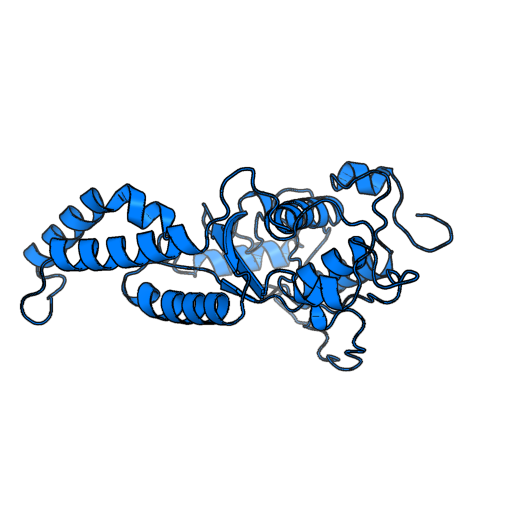M 664 C CA . GLU A 1 83 ? -12.580 -2.021 -14.866 1.00 93.56 83 GLU A CA 1
ATOM 665 C C . GLU A 1 83 ? -13.030 -3.002 -13.777 1.00 93.56 83 GLU A C 1
ATOM 667 O O . GLU A 1 83 ? -13.723 -2.592 -12.844 1.00 93.56 83 GLU A O 1
ATOM 672 N N . LYS A 1 84 ? -12.611 -4.270 -13.839 1.00 93.69 84 LYS A N 1
ATOM 673 C CA . LYS A 1 84 ? -12.927 -5.294 -12.828 1.00 93.69 84 LYS A CA 1
ATOM 674 C C . LYS A 1 84 ? -11.913 -5.344 -11.688 1.00 93.69 84 LYS A C 1
ATOM 676 O O . LYS A 1 84 ? -12.169 -5.995 -10.678 1.00 93.69 84 LYS A O 1
ATOM 681 N N . LEU A 1 85 ? -10.770 -4.669 -11.826 1.00 95.50 85 LEU A N 1
ATOM 682 C CA . LEU A 1 85 ? -9.776 -4.606 -10.762 1.00 95.50 85 LEU A CA 1
ATOM 683 C C . LEU A 1 85 ? -10.290 -3.803 -9.552 1.00 95.50 85 LEU A C 1
ATOM 685 O O . LEU A 1 85 ? -11.128 -2.902 -9.723 1.00 95.50 85 LEU A O 1
ATOM 689 N N . PRO A 1 86 ? -9.770 -4.098 -8.341 1.00 96.31 86 PRO A N 1
ATOM 690 C CA . PRO A 1 86 ? -10.169 -3.417 -7.115 1.00 96.31 86 PRO A CA 1
ATOM 691 C C . PRO A 1 86 ? -10.098 -1.892 -7.208 1.00 96.31 86 PRO A C 1
ATOM 693 O O . PRO A 1 86 ? -9.192 -1.332 -7.824 1.00 96.31 86 PRO A O 1
ATOM 696 N N . LYS A 1 87 ? -11.041 -1.225 -6.541 1.00 97.19 87 LYS A N 1
ATOM 697 C CA . LYS A 1 87 ? -11.120 0.238 -6.409 1.00 97.19 87 LYS A CA 1
ATOM 698 C C . LYS A 1 87 ? -10.309 0.768 -5.238 1.00 97.19 87 LYS A C 1
ATOM 700 O O . LYS A 1 87 ? -10.077 1.964 -5.141 1.00 97.19 87 LYS A O 1
ATOM 705 N N . GLY A 1 88 ? -9.840 -0.107 -4.359 1.00 97.50 88 GLY A N 1
ATOM 706 C CA . GLY A 1 88 ? -8.911 0.261 -3.305 1.00 97.50 88 GLY A CA 1
ATOM 707 C C . GLY A 1 88 ? -8.633 -0.884 -2.353 1.00 97.50 88 GLY A C 1
ATOM 708 O O . GLY A 1 88 ? -9.113 -2.004 -2.538 1.00 97.50 88 GLY A O 1
ATOM 709 N N . PHE A 1 89 ? -7.860 -0.589 -1.320 1.00 96.69 89 PHE A N 1
ATOM 710 C CA . PHE A 1 89 ? -7.520 -1.542 -0.275 1.00 96.69 89 PHE A CA 1
ATOM 711 C C . PHE A 1 89 ? -7.202 -0.827 1.036 1.00 96.69 89 PHE A C 1
ATOM 713 O O . PHE A 1 89 ? -7.006 0.388 1.073 1.00 96.69 89 PHE A O 1
ATOM 720 N N . SER A 1 90 ? -7.129 -1.596 2.114 1.00 94.19 90 SER A N 1
ATOM 721 C CA . SER A 1 90 ? -6.587 -1.143 3.391 1.00 94.19 90 SER A CA 1
ATOM 722 C C . SER A 1 90 ? -5.477 -2.056 3.866 1.00 94.19 90 SER A C 1
ATOM 724 O O . SER A 1 90 ? -5.413 -3.224 3.478 1.00 94.19 90 SER A O 1
ATOM 726 N N . VAL A 1 91 ? -4.596 -1.513 4.705 1.00 89.00 91 VAL A N 1
ATOM 727 C CA . VAL A 1 91 ? -3.536 -2.281 5.359 1.00 89.00 91 VAL A CA 1
ATOM 728 C C . VAL A 1 91 ? -3.626 -2.171 6.874 1.00 89.00 91 VAL A C 1
ATOM 730 O O . VAL A 1 91 ? -3.901 -1.101 7.418 1.00 89.00 91 VAL A O 1
ATOM 733 N N . ASN A 1 92 ? -3.324 -3.275 7.548 1.00 82.50 92 ASN A N 1
ATOM 734 C CA . ASN A 1 92 ? -2.907 -3.273 8.939 1.00 82.50 92 ASN A CA 1
ATOM 735 C C . ASN A 1 92 ? -1.406 -2.984 8.983 1.00 82.50 92 ASN A C 1
ATOM 737 O O . ASN A 1 92 ? -0.617 -3.639 8.296 1.00 82.50 92 ASN A O 1
ATOM 741 N N . ILE A 1 93 ? -1.024 -2.012 9.803 1.00 72.69 93 ILE A N 1
ATOM 742 C CA . ILE A 1 93 ? 0.370 -1.654 10.044 1.00 72.69 93 ILE A CA 1
ATOM 743 C C . ILE A 1 93 ? 0.674 -2.096 11.474 1.00 72.69 93 ILE A C 1
ATOM 745 O O . ILE A 1 93 ? 0.282 -1.436 12.430 1.00 72.69 93 ILE A O 1
ATOM 749 N N . ASN A 1 94 ? 1.330 -3.248 11.625 1.00 56.25 94 ASN A N 1
ATOM 750 C CA . ASN A 1 94 ? 1.561 -3.882 12.932 1.00 56.25 94 ASN A CA 1
ATOM 751 C C . ASN A 1 94 ? 2.752 -3.283 13.717 1.00 56.25 94 ASN A C 1
ATOM 753 O O . ASN A 1 94 ? 3.314 -3.949 14.585 1.00 56.25 94 ASN A O 1
ATOM 757 N N . GLN A 1 95 ? 3.159 -2.046 13.427 1.00 56.00 95 GLN A N 1
ATOM 758 C CA . GLN A 1 95 ? 4.211 -1.321 14.145 1.00 56.00 95 GLN A CA 1
ATOM 759 C C . GLN A 1 95 ? 3.977 0.190 14.088 1.00 56.00 95 GLN A C 1
ATOM 761 O O . GLN A 1 95 ? 3.164 0.674 13.299 1.00 56.00 95 GLN A O 1
ATOM 766 N N . LYS A 1 96 ? 4.759 0.937 14.885 1.00 58.75 96 LYS A N 1
ATOM 767 C CA . LYS A 1 96 ? 4.971 2.372 14.666 1.00 58.75 96 LYS A CA 1
ATOM 768 C C . LYS A 1 96 ? 5.249 2.586 13.173 1.00 58.75 96 LYS A C 1
ATOM 770 O O . LYS A 1 96 ? 6.219 2.014 12.687 1.00 58.75 96 LYS A O 1
ATOM 775 N N . PRO A 1 97 ? 4.428 3.361 12.438 1.00 53.31 97 PRO A N 1
ATOM 776 C CA . PRO A 1 97 ? 4.466 3.441 10.972 1.00 53.31 97 PRO A CA 1
ATOM 777 C C . PRO A 1 97 ? 5.784 3.982 10.395 1.00 53.31 97 PRO A C 1
ATOM 779 O O . PRO A 1 97 ? 5.921 4.080 9.183 1.00 53.31 97 PRO A O 1
ATOM 782 N N . PHE A 1 98 ? 6.748 4.313 11.249 1.00 59.28 98 PHE A N 1
ATOM 783 C CA . PHE A 1 98 ? 8.067 4.820 10.928 1.00 59.28 98 PHE A CA 1
ATOM 784 C C . PHE A 1 98 ? 9.091 3.976 11.684 1.00 59.28 98 PHE A C 1
ATOM 786 O O . PHE A 1 98 ? 9.112 4.034 12.918 1.00 59.28 98 PHE A O 1
ATOM 793 N N . GLY A 1 99 ? 9.889 3.193 10.953 1.00 60.50 99 GLY A N 1
ATOM 794 C CA . GLY A 1 99 ? 10.836 2.218 11.499 1.00 60.50 99 GLY A CA 1
ATOM 795 C C . GLY A 1 99 ? 11.919 2.851 12.384 1.00 60.50 99 GLY A C 1
ATOM 796 O O . GLY A 1 99 ? 11.701 3.134 13.566 1.00 60.50 99 GLY A O 1
ATOM 797 N N . LYS A 1 100 ? 13.115 3.074 11.823 1.00 59.31 100 LYS A N 1
ATOM 798 C CA . LYS A 1 100 ? 14.349 3.497 12.524 1.00 59.31 100 LYS A CA 1
ATOM 799 C C . LYS A 1 100 ? 14.462 5.008 12.765 1.00 59.31 100 LYS A C 1
ATOM 801 O O . LYS A 1 100 ? 15.426 5.640 12.337 1.00 59.31 100 LYS A O 1
ATOM 806 N N . SER A 1 101 ? 13.467 5.601 13.428 1.00 68.38 101 SER A N 1
ATOM 807 C CA . SER A 1 101 ? 13.442 7.042 13.765 1.00 68.38 101 SER A CA 1
ATOM 808 C C . SER A 1 101 ? 13.638 8.011 12.577 1.00 68.38 101 SER A C 1
ATOM 810 O O . SER A 1 101 ? 13.853 9.199 12.779 1.00 68.38 101 SER A O 1
ATOM 812 N N . ASN A 1 102 ? 13.493 7.519 11.344 1.00 70.88 102 ASN A N 1
ATOM 813 C CA . ASN A 1 102 ? 13.842 8.196 10.093 1.00 70.88 102 ASN A CA 1
ATOM 814 C C . ASN A 1 102 ? 12.633 8.426 9.175 1.00 70.88 102 ASN A C 1
ATOM 816 O O . ASN A 1 102 ? 12.798 8.674 7.990 1.00 70.88 102 ASN A O 1
ATOM 820 N N . PHE A 1 103 ? 11.412 8.264 9.690 1.00 79.25 103 PHE A N 1
ATOM 821 C CA . PHE A 1 103 ? 10.162 8.418 8.937 1.00 79.25 103 PHE A CA 1
ATOM 822 C C . PHE A 1 103 ? 10.030 7.593 7.641 1.00 79.25 103 PHE A C 1
ATOM 824 O O . PHE A 1 103 ? 9.068 7.773 6.890 1.00 79.25 103 PHE A O 1
ATOM 831 N N . LEU A 1 104 ? 10.930 6.636 7.405 1.00 83.06 104 LEU A N 1
ATOM 832 C CA . LEU A 1 104 ? 10.770 5.630 6.371 1.00 83.06 104 LEU A CA 1
ATOM 833 C C . LEU A 1 104 ? 9.867 4.511 6.887 1.00 83.06 104 LEU A C 1
ATOM 835 O O . LEU A 1 104 ? 9.794 4.219 8.086 1.00 83.06 104 LEU A O 1
ATOM 839 N N . LYS A 1 105 ? 9.141 3.904 5.952 1.00 80.44 105 LYS A N 1
ATOM 840 C CA . LYS A 1 105 ? 8.213 2.813 6.232 1.00 80.44 105 LYS A CA 1
ATOM 841 C C . LYS A 1 105 ? 8.916 1.503 5.933 1.00 80.44 105 LYS A C 1
ATOM 843 O O . LYS A 1 105 ? 9.461 1.331 4.846 1.00 80.44 105 LYS A O 1
ATOM 848 N N . ASP A 1 106 ? 8.839 0.559 6.859 1.00 81.75 106 ASP A N 1
ATOM 849 C CA . ASP A 1 106 ? 9.094 -0.834 6.520 1.00 81.75 106 ASP A CA 1
ATOM 850 C C . ASP A 1 106 ? 7.806 -1.423 5.930 1.00 81.75 106 ASP A C 1
ATOM 852 O O . ASP A 1 106 ? 6.895 -1.860 6.639 1.00 81.75 106 ASP A O 1
ATOM 856 N N . VAL A 1 107 ? 7.710 -1.381 4.600 1.00 82.00 107 VAL A N 1
ATOM 857 C CA . VAL A 1 107 ? 6.532 -1.857 3.861 1.00 82.00 107 VAL A CA 1
ATOM 858 C C . VAL A 1 107 ? 6.382 -3.377 3.972 1.00 82.00 107 VAL A C 1
ATOM 860 O O . VAL A 1 107 ? 5.286 -3.897 3.778 1.00 82.00 107 VAL A O 1
ATOM 863 N N . SER A 1 108 ? 7.430 -4.108 4.373 1.00 81.62 108 SER A N 1
ATOM 864 C CA . SER A 1 108 ? 7.328 -5.550 4.631 1.00 81.62 108 SER A CA 1
ATOM 865 C C . SER A 1 108 ? 6.389 -5.886 5.798 1.00 81.62 108 SER A C 1
ATOM 867 O O . SER A 1 108 ? 5.888 -7.008 5.886 1.00 81.62 108 SER A O 1
ATOM 869 N N . LEU A 1 109 ? 6.110 -4.906 6.662 1.00 80.12 109 LEU A N 1
ATOM 870 C CA . LEU A 1 109 ? 5.212 -5.031 7.8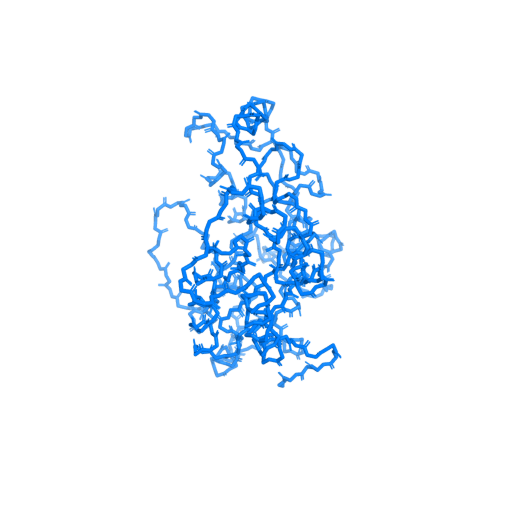09 1.00 80.12 109 LEU A CA 1
ATOM 871 C C . LEU A 1 109 ? 3.749 -4.727 7.470 1.00 80.12 109 LEU A C 1
ATOM 873 O O . LEU A 1 109 ? 2.881 -4.820 8.343 1.00 80.12 109 LEU A O 1
ATOM 877 N N . PHE A 1 110 ? 3.468 -4.327 6.230 1.00 85.00 110 PHE A N 1
ATOM 878 C CA . PHE A 1 110 ? 2.128 -3.965 5.800 1.00 85.00 110 PHE A CA 1
ATOM 879 C C . PHE A 1 110 ? 1.401 -5.242 5.399 1.00 85.00 110 PHE A C 1
ATOM 881 O O . PHE A 1 110 ? 1.841 -5.980 4.518 1.00 85.00 110 PHE A O 1
ATOM 888 N N . ALA A 1 111 ? 0.261 -5.498 6.030 1.00 87.00 111 ALA A N 1
ATOM 889 C CA . ALA A 1 111 ? -0.604 -6.611 5.673 1.00 87.00 111 ALA A CA 1
ATOM 890 C C . ALA A 1 111 ? -1.911 -6.065 5.111 1.00 87.00 111 ALA A C 1
ATOM 892 O O . ALA A 1 111 ? -2.595 -5.311 5.798 1.00 87.00 111 ALA A O 1
ATOM 893 N N . VAL A 1 112 ? -2.281 -6.453 3.887 1.00 90.88 112 VAL A N 1
ATOM 894 C CA . VAL A 1 112 ? -3.594 -6.101 3.325 1.00 90.88 112 VAL A CA 1
ATOM 895 C C . VAL A 1 112 ? -4.683 -6.637 4.251 1.00 90.88 112 VAL A C 1
ATOM 897 O O . VAL A 1 112 ? -4.751 -7.837 4.511 1.00 90.88 112 VAL A O 1
ATOM 900 N N . SER A 1 113 ? -5.504 -5.732 4.776 1.00 90.31 113 SER A N 1
ATOM 901 C CA . SER A 1 113 ? -6.611 -6.053 5.670 1.00 90.31 113 SER A CA 1
ATOM 902 C C . SER A 1 113 ? -7.916 -6.199 4.897 1.00 90.31 113 SER A C 1
ATOM 904 O O . SER A 1 113 ? -8.695 -7.096 5.184 1.00 90.31 113 SER A O 1
ATOM 906 N N . ASN A 1 114 ? -8.147 -5.346 3.897 1.00 93.69 114 ASN A N 1
ATOM 907 C CA . ASN A 1 114 ? -9.404 -5.270 3.155 1.00 93.69 114 ASN A CA 1
ATOM 908 C C . ASN A 1 114 ? -9.116 -4.931 1.687 1.00 93.69 114 ASN A C 1
ATOM 910 O O . ASN A 1 114 ? -8.160 -4.209 1.399 1.00 93.69 114 ASN A O 1
ATOM 914 N N . VAL A 1 115 ? -9.947 -5.423 0.767 1.00 95.62 115 VAL A N 1
ATOM 915 C CA . VAL A 1 115 ? -9.899 -5.087 -0.664 1.00 95.62 115 VAL A CA 1
ATOM 916 C C . VAL A 1 115 ? -11.298 -4.678 -1.116 1.00 95.62 115 VAL A C 1
ATOM 918 O O . VAL A 1 115 ? -12.254 -5.426 -0.935 1.00 95.62 115 VAL A O 1
ATOM 921 N N . TYR A 1 116 ? -11.414 -3.502 -1.727 1.00 96.38 116 TYR A N 1
ATOM 922 C CA . TYR A 1 116 ? -12.688 -2.925 -2.154 1.00 96.38 116 TYR A CA 1
ATOM 923 C C . TYR A 1 116 ? -12.884 -3.186 -3.641 1.00 96.38 116 TYR A C 1
ATOM 925 O O . TYR A 1 116 ? -12.151 -2.653 -4.474 1.00 96.38 116 TYR A O 1
ATOM 933 N N . SER A 1 117 ? -13.853 -4.027 -3.990 1.00 94.12 117 SER A N 1
ATOM 934 C CA . SER A 1 117 ? -14.089 -4.429 -5.384 1.00 94.12 117 SER A CA 1
ATOM 935 C C . SER A 1 117 ? -14.968 -3.427 -6.133 1.00 94.12 117 SER A C 1
ATOM 937 O O . SER A 1 117 ? -14.884 -3.317 -7.355 1.00 94.12 117 SER A O 1
ATOM 939 N N . THR A 1 118 ? -15.787 -2.661 -5.408 1.00 95.19 118 THR A N 1
ATOM 940 C CA . THR A 1 118 ? -16.710 -1.667 -5.969 1.00 95.19 118 THR A CA 1
ATOM 941 C C . THR A 1 118 ? -16.418 -0.264 -5.442 1.00 95.19 118 THR A C 1
ATOM 943 O O . THR A 1 118 ? -15.763 -0.085 -4.414 1.00 95.19 118 THR A O 1
ATOM 946 N N . GLN A 1 119 ? -16.927 0.751 -6.148 1.00 95.69 119 GLN A N 1
ATOM 947 C CA . GLN A 1 119 ? -16.804 2.143 -5.714 1.00 95.69 119 GLN A CA 1
ATOM 948 C C . GLN A 1 119 ? -17.573 2.400 -4.410 1.00 95.69 119 GLN A C 1
ATOM 950 O O . GLN A 1 119 ? -17.097 3.155 -3.569 1.00 95.69 119 GLN A O 1
ATOM 955 N N . THR A 1 120 ? -18.717 1.734 -4.226 1.00 96.75 120 THR A N 1
ATOM 956 C CA . THR A 1 120 ? -19.511 1.791 -2.991 1.00 96.75 120 THR A CA 1
ATOM 957 C C . THR A 1 120 ? -18.709 1.275 -1.801 1.00 96.75 120 THR A C 1
ATOM 959 O O . THR A 1 120 ? -18.559 1.998 -0.829 1.00 96.75 120 THR A O 1
ATOM 962 N N . GLN A 1 121 ? -18.068 0.105 -1.914 1.00 96.38 121 GLN A N 1
ATOM 963 C CA . GLN A 1 121 ? -17.234 -0.431 -0.829 1.00 96.38 121 GLN A CA 1
ATOM 964 C C . GLN A 1 121 ? -16.077 0.502 -0.450 1.00 96.38 121 GLN A C 1
ATOM 966 O O . GLN A 1 121 ? -15.752 0.641 0.726 1.00 96.38 121 GLN A O 1
ATOM 971 N N . LEU A 1 122 ? -15.446 1.147 -1.438 1.00 96.88 122 LEU A N 1
ATOM 972 C CA . LEU A 1 122 ? -14.392 2.131 -1.186 1.00 96.88 122 LEU A CA 1
ATOM 973 C C . LEU A 1 122 ? -14.935 3.368 -0.455 1.00 96.88 122 LEU A C 1
ATOM 975 O O . LEU A 1 122 ? -14.287 3.862 0.468 1.00 96.88 122 LEU A O 1
ATOM 979 N N . GLN A 1 123 ? -16.097 3.872 -0.877 1.00 96.94 123 GLN A N 1
ATOM 980 C CA . GLN A 1 123 ? -16.752 5.009 -0.237 1.00 96.94 123 GLN A CA 1
ATOM 981 C C . GLN A 1 123 ? -17.117 4.678 1.214 1.00 96.94 123 GLN A C 1
ATOM 983 O O . GLN A 1 123 ? -16.713 5.409 2.117 1.00 96.94 123 GLN A O 1
ATOM 988 N N . ASP A 1 124 ? -17.779 3.544 1.439 1.00 96.19 124 ASP A N 1
ATOM 989 C CA . ASP A 1 124 ? -18.192 3.083 2.765 1.00 96.19 124 ASP A CA 1
ATOM 990 C C . ASP A 1 124 ? -16.982 2.897 3.692 1.00 96.19 124 ASP A C 1
ATOM 992 O O . ASP A 1 124 ? -17.028 3.256 4.870 1.00 96.19 124 ASP A O 1
ATOM 996 N N . ALA A 1 125 ? -15.858 2.395 3.166 1.00 96.38 125 ALA A N 1
ATOM 997 C CA . ALA A 1 125 ? -14.607 2.294 3.913 1.00 96.38 125 ALA A CA 1
ATOM 998 C C . ALA A 1 125 ? -14.037 3.669 4.295 1.00 96.38 125 ALA A C 1
ATOM 1000 O O . ALA A 1 125 ? -13.527 3.838 5.405 1.00 96.38 125 ALA A O 1
ATOM 1001 N N . GLY A 1 126 ? -14.117 4.655 3.396 1.00 95.62 126 GLY A N 1
ATOM 1002 C CA . GLY A 1 126 ? -13.705 6.034 3.666 1.00 95.62 126 GLY A CA 1
ATOM 1003 C C . GLY A 1 126 ? -14.560 6.695 4.750 1.00 95.62 126 GLY A C 1
ATOM 1004 O O . GLY A 1 126 ? -14.024 7.296 5.684 1.00 95.62 126 GLY A O 1
ATOM 1005 N N . GLU A 1 127 ? -15.879 6.521 4.674 1.00 95.69 127 GLU A N 1
ATOM 1006 C CA . GLU A 1 127 ? -16.829 6.996 5.685 1.00 95.69 127 GLU A CA 1
ATOM 1007 C C . GLU A 1 127 ? -16.582 6.314 7.038 1.00 95.69 127 GLU A C 1
ATOM 1009 O O . GLU A 1 127 ? -16.451 6.989 8.063 1.00 95.69 127 GLU A O 1
ATOM 1014 N N . LEU A 1 128 ? -16.401 4.988 7.044 1.00 94.88 128 LEU A N 1
ATOM 1015 C CA . LEU A 1 128 ? -16.052 4.231 8.244 1.00 94.88 128 LEU A CA 1
ATOM 1016 C C . LEU A 1 128 ? -14.733 4.716 8.854 1.00 94.88 128 LEU A C 1
ATOM 1018 O O . LEU A 1 128 ? -14.674 4.918 10.063 1.00 94.88 128 LEU A O 1
ATOM 1022 N N . SER A 1 129 ? -13.690 4.923 8.045 1.00 93.44 129 SER A N 1
ATOM 1023 C CA . SER A 1 129 ? -12.383 5.411 8.508 1.00 93.44 129 SER A CA 1
ATOM 1024 C C . SER A 1 129 ? -12.500 6.749 9.246 1.00 93.44 129 SER A C 1
ATOM 1026 O O . SER A 1 129 ? -11.959 6.901 10.345 1.00 93.44 129 SER A O 1
ATOM 1028 N N . SER A 1 130 ? -13.268 7.692 8.690 1.00 91.88 130 SER A N 1
ATOM 1029 C CA . SER A 1 130 ? -13.550 8.982 9.329 1.00 91.88 130 SER A CA 1
ATOM 1030 C C . SER A 1 130 ? -14.327 8.812 10.639 1.00 91.88 130 SER A C 1
ATOM 1032 O O . SER A 1 130 ? -13.974 9.405 11.662 1.00 91.88 130 SER A O 1
ATOM 1034 N N . ASP A 1 131 ? -15.352 7.960 10.632 1.00 91.44 131 ASP A N 1
ATOM 1035 C CA . ASP A 1 131 ? -16.219 7.721 11.783 1.00 91.44 131 ASP A CA 1
ATOM 1036 C C . ASP A 1 131 ? -15.493 7.090 12.969 1.00 91.44 131 ASP A C 1
ATOM 1038 O O . ASP A 1 131 ? -15.753 7.466 14.114 1.00 91.44 131 ASP A O 1
ATOM 1042 N N . ILE A 1 132 ? -14.625 6.106 12.720 1.00 90.88 132 ILE A N 1
ATOM 1043 C CA . ILE A 1 132 ? -14.009 5.312 13.791 1.00 90.88 132 ILE A CA 1
ATOM 1044 C C . ILE A 1 132 ? -12.783 5.983 14.407 1.00 90.88 132 ILE A C 1
ATOM 1046 O O . ILE A 1 132 ? -12.409 5.654 15.535 1.00 90.88 132 ILE A O 1
ATOM 1050 N N . LYS A 1 133 ? -12.220 6.987 13.722 1.00 87.75 133 LYS A N 1
ATOM 1051 C CA . LYS A 1 133 ? -11.083 7.776 14.207 1.00 87.75 133 LYS A CA 1
ATOM 1052 C C . LYS A 1 133 ? -11.359 8.421 15.566 1.00 87.75 133 LYS A C 1
ATOM 1054 O O . LYS A 1 133 ? -10.467 8.478 16.408 1.00 87.75 133 LYS A O 1
ATOM 1059 N N . LYS A 1 134 ? -12.604 8.843 15.821 1.00 84.81 134 LYS A N 1
ATOM 1060 C CA . LYS A 1 134 ? -13.020 9.425 17.112 1.00 84.81 134 LYS A CA 1
ATOM 1061 C C . LYS A 1 134 ? -12.978 8.434 18.282 1.00 84.81 134 LYS A C 1
ATOM 1063 O O . LYS A 1 134 ? -12.959 8.861 19.428 1.00 84.81 134 LYS A O 1
ATOM 1068 N N . TYR A 1 135 ? -12.948 7.131 17.998 1.00 83.81 135 TYR A N 1
ATOM 1069 C CA . TYR A 1 135 ? -12.810 6.067 18.996 1.00 83.81 135 TYR A CA 1
ATOM 1070 C C . TYR A 1 135 ? -11.358 5.587 19.150 1.00 83.81 135 TYR A C 1
ATOM 1072 O O . TYR A 1 135 ? -11.120 4.551 19.763 1.00 83.81 135 TYR A O 1
ATOM 1080 N N . GLY A 1 136 ? -10.384 6.297 18.564 1.00 84.31 136 GLY A N 1
ATOM 1081 C CA . GLY A 1 136 ? -8.978 5.889 18.592 1.00 84.31 136 GLY A CA 1
ATOM 1082 C C . GLY A 1 136 ? -8.684 4.638 17.758 1.00 84.31 136 GLY A C 1
ATOM 1083 O O . GLY A 1 136 ? -7.629 4.029 17.924 1.00 84.31 136 GLY A O 1
ATOM 1084 N N . VAL A 1 137 ? -9.597 4.249 16.862 1.00 88.62 137 VAL A N 1
ATOM 1085 C CA . VAL A 1 137 ? -9.404 3.154 15.905 1.00 88.62 137 VAL A CA 1
ATOM 1086 C C . VAL A 1 137 ? -9.040 3.755 14.552 1.00 88.62 137 VAL A C 1
ATOM 1088 O O . VAL A 1 137 ? -9.622 4.756 14.140 1.00 88.62 137 VAL A O 1
ATOM 1091 N N . SER A 1 138 ? -8.082 3.161 13.848 1.00 88.00 138 SER A N 1
ATOM 1092 C CA . SER A 1 138 ? -7.685 3.601 12.510 1.00 88.00 138 SER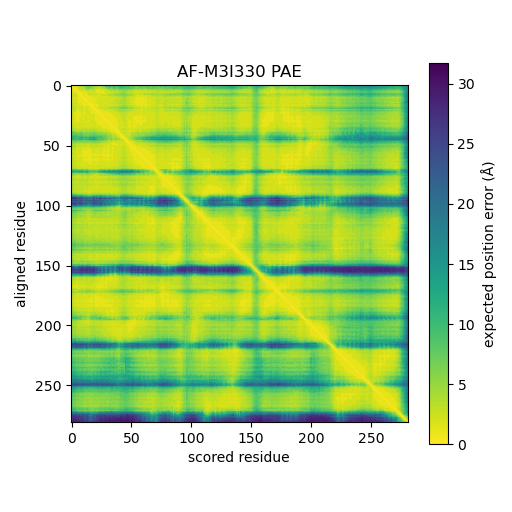 A CA 1
ATOM 1093 C C . SER A 1 138 ? -7.982 2.566 11.436 1.00 88.00 138 SER A C 1
ATOM 1095 O O . SER A 1 138 ? -7.870 1.356 11.643 1.00 88.00 138 SER A O 1
ATOM 1097 N N . LEU A 1 139 ? -8.330 3.083 10.259 1.00 90.19 139 LEU A N 1
ATOM 1098 C CA . LEU A 1 139 ? -8.428 2.341 9.012 1.00 90.19 139 LEU A CA 1
ATOM 1099 C C . LEU A 1 139 ? -7.771 3.169 7.905 1.00 90.19 139 LEU A C 1
ATOM 1101 O O . LEU A 1 139 ? -8.310 4.191 7.483 1.00 90.19 139 LEU A O 1
ATOM 1105 N N . SER A 1 140 ? -6.606 2.737 7.433 1.00 89.44 140 SER A N 1
ATOM 1106 C CA . SER A 1 140 ? -5.910 3.391 6.321 1.00 89.44 140 SER A CA 1
ATOM 1107 C C . SER A 1 140 ? -6.497 2.910 4.997 1.00 89.44 140 SER A C 1
ATOM 1109 O O . SER A 1 140 ? -6.282 1.759 4.622 1.00 89.44 140 SER A O 1
ATOM 1111 N N . VAL A 1 141 ? -7.260 3.759 4.307 1.00 93.56 141 VAL A N 1
ATOM 1112 C CA . VAL A 1 141 ? -7.922 3.446 3.027 1.00 93.56 141 VAL A CA 1
ATOM 1113 C C . VAL A 1 141 ? -7.114 4.032 1.871 1.00 93.56 141 VAL A C 1
ATOM 1115 O O . VAL A 1 141 ? -6.861 5.235 1.843 1.00 93.56 141 VAL A O 1
ATOM 1118 N N . TYR A 1 142 ? -6.727 3.188 0.914 1.00 95.06 142 TYR A N 1
ATOM 1119 C CA . TYR A 1 142 ? -5.952 3.567 -0.267 1.00 95.06 142 TYR A CA 1
ATOM 1120 C C . TYR A 1 142 ? -6.782 3.351 -1.538 1.00 95.06 142 TYR A C 1
ATOM 1122 O O . TYR A 1 142 ? -7.040 2.198 -1.903 1.00 95.06 142 TYR A O 1
ATOM 1130 N N . PRO A 1 143 ? -7.229 4.428 -2.208 1.00 96.81 143 PRO A N 1
ATOM 1131 C CA . PRO A 1 143 ? -7.965 4.324 -3.459 1.00 96.81 143 PRO A CA 1
ATOM 1132 C C . PRO A 1 143 ? -7.048 3.889 -4.611 1.00 96.81 143 PRO A C 1
ATOM 1134 O O . PRO A 1 143 ? -5.879 4.260 -4.683 1.00 96.81 143 PRO A O 1
ATOM 1137 N N . LEU A 1 144 ? -7.603 3.125 -5.545 1.00 96.88 144 LEU A N 1
ATOM 1138 C CA . LEU A 1 144 ? -6.950 2.637 -6.754 1.00 96.88 144 LEU A CA 1
ATOM 1139 C C . LEU A 1 144 ? -7.838 2.933 -7.963 1.00 96.88 144 LEU A C 1
ATOM 1141 O O . LEU A 1 144 ? -9.051 2.735 -7.927 1.00 96.88 144 LEU A O 1
ATOM 1145 N N . ASN A 1 145 ? -7.228 3.370 -9.064 1.00 94.56 145 ASN A N 1
ATOM 1146 C CA . ASN A 1 145 ? -7.945 3.639 -10.307 1.00 94.56 145 ASN A CA 1
ATOM 1147 C C . ASN A 1 145 ? -7.205 3.045 -11.509 1.00 94.56 145 ASN A C 1
ATOM 1149 O O . ASN A 1 145 ? -6.452 3.732 -12.202 1.00 94.56 145 ASN A O 1
ATOM 1153 N N . PHE A 1 146 ? -7.422 1.752 -11.753 1.00 95.19 146 PHE A N 1
ATOM 1154 C CA . PHE A 1 146 ? -6.803 1.033 -12.869 1.00 95.19 146 PHE A CA 1
ATOM 1155 C C . PHE A 1 146 ? -7.361 1.420 -14.240 1.00 95.19 146 PHE A C 1
ATOM 1157 O O . PHE A 1 146 ? -6.642 1.316 -15.226 1.00 95.19 146 PHE A O 1
ATOM 1164 N N . SER A 1 147 ? -8.595 1.925 -14.310 1.00 91.12 147 SER A N 1
ATOM 1165 C CA . SER A 1 147 ? -9.237 2.337 -15.567 1.00 91.12 147 SER A CA 1
ATOM 1166 C C . SER A 1 147 ? -8.538 3.516 -16.254 1.00 91.12 147 SER A C 1
ATOM 1168 O O . SER A 1 147 ? -8.795 3.766 -17.427 1.00 91.12 147 SER A O 1
ATOM 1170 N N . THR A 1 148 ? -7.658 4.226 -15.538 1.00 89.06 148 THR A N 1
ATOM 1171 C CA . THR A 1 148 ? -6.829 5.317 -16.080 1.00 89.06 148 THR A CA 1
ATOM 1172 C C . THR A 1 148 ? -5.464 4.859 -16.598 1.00 89.06 148 THR A C 1
ATOM 1174 O O . THR A 1 148 ? -4.698 5.688 -17.086 1.00 89.06 148 THR A O 1
ATOM 1177 N N . LEU A 1 149 ? -5.135 3.565 -16.516 1.00 90.25 149 LEU A N 1
ATOM 1178 C CA . LEU A 1 149 ? -3.922 3.033 -17.139 1.00 90.25 149 LEU A CA 1
ATOM 1179 C C . LEU A 1 149 ? -3.953 3.324 -18.647 1.00 90.25 149 LEU A C 1
ATOM 1181 O O . LEU A 1 149 ? -4.975 3.121 -19.298 1.00 90.25 149 LEU A O 1
ATOM 1185 N N . GLY 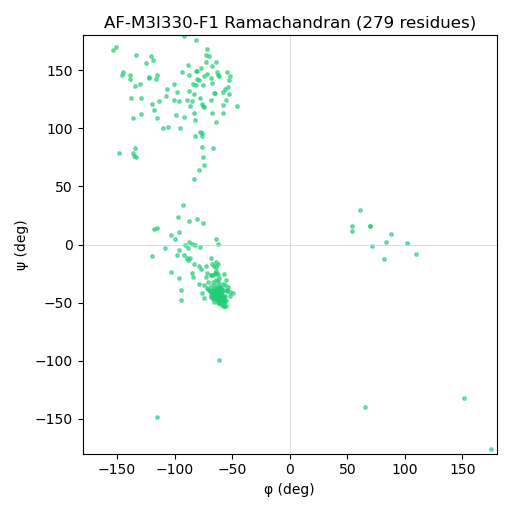A 1 150 ? -2.857 3.862 -19.183 1.00 80.12 150 GLY A N 1
ATOM 1186 C CA . GLY A 1 150 ? -2.791 4.297 -20.580 1.00 80.12 150 GLY A CA 1
ATOM 1187 C C . GLY A 1 150 ? -3.384 5.676 -20.863 1.00 80.12 150 GLY A C 1
ATOM 1188 O O . GLY A 1 150 ? -3.133 6.246 -21.923 1.00 80.12 150 GLY A O 1
ATOM 1189 N N . SER A 1 151 ? -4.124 6.265 -19.918 1.00 79.25 151 SER A N 1
ATOM 1190 C CA . SER A 1 151 ? -4.542 7.659 -20.047 1.00 79.25 151 SER A CA 1
ATOM 1191 C C . SER A 1 151 ? -3.311 8.549 -19.932 1.00 79.25 151 SER A C 1
ATOM 1193 O O . SER A 1 151 ? -2.565 8.492 -18.951 1.00 79.25 151 SER A O 1
ATOM 1195 N N . SER A 1 152 ? -3.096 9.388 -20.944 1.00 58.16 152 SER A N 1
ATOM 1196 C CA . SER A 1 152 ? -2.039 10.388 -20.950 1.00 58.16 152 SER A CA 1
ATOM 1197 C C . SER A 1 152 ? -2.325 11.442 -19.880 1.00 58.16 152 SER A C 1
ATOM 1199 O O . SER A 1 152 ? -2.841 12.520 -20.179 1.00 58.16 152 SER A O 1
ATOM 1201 N N . ASN A 1 153 ? -1.965 11.182 -18.626 1.00 54.09 153 ASN A N 1
ATOM 1202 C CA . ASN A 1 153 ? -1.842 12.251 -17.643 1.00 54.09 153 ASN A CA 1
ATOM 1203 C C . ASN A 1 153 ? -0.547 13.015 -17.952 1.00 54.09 153 ASN A C 1
ATOM 1205 O O . ASN A 1 153 ? 0.421 12.976 -17.203 1.00 54.09 153 ASN A O 1
ATOM 1209 N N . LEU A 1 154 ? -0.538 13.729 -19.082 1.00 47.41 154 LEU A N 1
ATOM 1210 C CA . LEU A 1 154 ? 0.518 14.648 -19.520 1.00 47.41 154 LEU A CA 1
ATOM 1211 C C . LEU A 1 154 ? 0.684 15.862 -18.583 1.00 47.41 154 LEU A C 1
ATOM 1213 O O . LEU A 1 154 ? 1.451 16.777 -18.885 1.00 47.41 154 LEU A O 1
ATOM 1217 N N . GLN A 1 155 ? -0.036 15.913 -17.461 1.00 48.16 155 GLN A N 1
ATOM 1218 C CA . GLN A 1 155 ? -0.068 17.065 -16.572 1.00 48.16 155 GLN A CA 1
ATOM 1219 C C . GLN A 1 155 ? -0.264 16.677 -15.109 1.00 48.16 155 GLN A C 1
ATOM 1221 O O . GLN A 1 155 ? -1.330 16.885 -14.556 1.00 48.16 155 GLN A O 1
ATOM 1226 N N . GLU A 1 156 ? 0.799 16.225 -14.459 1.00 51.72 156 GLU A N 1
ATOM 1227 C CA . GLU A 1 156 ? 1.083 16.635 -13.079 1.00 51.72 156 GLU A CA 1
ATOM 1228 C C . GLU A 1 156 ? 2.568 17.007 -13.039 1.00 51.72 156 GLU A C 1
ATOM 1230 O O . GLU A 1 156 ? 3.443 16.255 -12.622 1.00 51.72 156 GLU A O 1
ATOM 1235 N N . LYS A 1 157 ? 2.869 18.187 -13.598 1.00 55.06 157 LYS A N 1
ATOM 1236 C CA . LYS A 1 157 ? 4.215 18.787 -13.644 1.00 55.06 157 LYS A CA 1
ATOM 1237 C C . LYS A 1 157 ? 4.639 19.378 -12.292 1.00 55.06 157 LYS A C 1
ATOM 1239 O O . LYS A 1 157 ? 5.519 20.232 -12.252 1.00 55.06 157 LYS A O 1
ATOM 1244 N N . ASP A 1 158 ? 3.994 18.981 -11.197 1.00 70.88 158 ASP A N 1
ATOM 1245 C CA . ASP A 1 158 ? 4.321 19.482 -9.861 1.00 70.88 158 ASP A CA 1
ATOM 1246 C C . ASP A 1 158 ? 5.655 18.906 -9.348 1.00 70.88 158 ASP A C 1
ATOM 1248 O O . ASP A 1 158 ? 6.281 19.481 -8.463 1.00 70.88 158 ASP A O 1
ATOM 1252 N N . GLY A 1 159 ? 6.134 17.807 -9.945 1.00 73.88 159 GLY A N 1
ATOM 1253 C CA . GLY A 1 159 ? 7.341 17.106 -9.518 1.00 73.88 159 GLY A CA 1
ATOM 1254 C C . GLY A 1 159 ? 7.173 16.356 -8.192 1.00 73.88 159 GLY A C 1
ATOM 1255 O O . GLY A 1 159 ? 8.104 15.677 -7.777 1.00 73.88 159 GLY A O 1
ATOM 1256 N N . PHE A 1 160 ? 6.017 16.410 -7.542 1.00 83.50 160 PHE A N 1
ATOM 1257 C CA . PHE A 1 160 ? 5.739 15.728 -6.277 1.00 83.50 160 PHE A CA 1
ATOM 1258 C C . PHE A 1 160 ? 4.890 14.474 -6.473 1.00 83.50 160 PHE A C 1
ATOM 1260 O O . PHE A 1 160 ? 4.972 13.556 -5.665 1.00 83.50 160 PHE A O 1
ATOM 1267 N N . SER A 1 161 ? 4.131 14.395 -7.559 1.00 88.81 161 SER A N 1
ATOM 1268 C CA . SER A 1 161 ? 3.297 13.240 -7.875 1.00 88.81 161 SER A CA 1
ATOM 1269 C C . SER A 1 161 ? 4.120 12.108 -8.503 1.00 88.81 161 SER A C 1
ATOM 1271 O O . SER A 1 161 ? 5.054 12.366 -9.265 1.00 88.81 161 SER A O 1
ATOM 1273 N N . PHE A 1 162 ? 3.804 10.851 -8.165 1.00 91.56 162 PHE A N 1
ATOM 1274 C CA . PHE A 1 162 ? 4.420 9.662 -8.773 1.00 91.56 162 PHE A CA 1
ATOM 1275 C C . PHE A 1 162 ? 3.706 9.334 -10.087 1.00 91.56 162 PHE A C 1
ATOM 1277 O O . PHE A 1 162 ? 2.533 8.959 -10.088 1.00 91.56 162 PHE A O 1
ATOM 1284 N N . ASN A 1 163 ? 4.407 9.480 -11.208 1.00 90.31 163 ASN A N 1
ATOM 1285 C CA . ASN A 1 163 ? 3.841 9.387 -12.549 1.00 90.31 163 ASN A CA 1
ATOM 1286 C C . ASN A 1 163 ? 4.744 8.546 -13.466 1.00 90.31 163 ASN A C 1
ATOM 1288 O O . ASN A 1 163 ? 5.459 9.096 -14.305 1.00 90.31 163 ASN A O 1
ATOM 1292 N N . PRO A 1 164 ? 4.729 7.208 -13.319 1.00 91.56 164 PRO A N 1
ATOM 1293 C CA . PRO A 1 164 ? 5.529 6.328 -14.159 1.00 91.56 164 PRO A CA 1
ATOM 1294 C C . PRO A 1 164 ? 5.011 6.332 -15.597 1.00 91.56 164 PRO A C 1
ATOM 1296 O O . PRO A 1 164 ? 3.802 6.339 -15.842 1.00 91.56 164 PRO A O 1
ATOM 1299 N N . ASP A 1 165 ? 5.934 6.266 -16.554 1.00 91.94 165 ASP A N 1
ATOM 1300 C CA . ASP A 1 165 ? 5.588 5.992 -17.946 1.00 91.94 165 ASP A CA 1
ATOM 1301 C C . ASP A 1 165 ? 5.074 4.554 -18.065 1.00 91.94 165 ASP A C 1
ATOM 1303 O O . ASP A 1 165 ? 5.812 3.593 -17.837 1.00 91.94 165 ASP A O 1
ATOM 1307 N N . THR A 1 166 ? 3.788 4.420 -18.385 1.00 92.31 166 THR A N 1
ATOM 1308 C CA . THR A 1 166 ? 3.118 3.125 -18.531 1.00 92.31 166 THR A CA 1
ATOM 1309 C C . THR A 1 166 ? 3.021 2.655 -19.980 1.00 92.31 166 THR A C 1
ATOM 1311 O O . THR A 1 166 ? 2.677 1.495 -20.206 1.00 92.31 166 THR A O 1
ATOM 1314 N N . SER A 1 167 ? 3.371 3.505 -20.954 1.00 92.94 167 SER A N 1
ATOM 1315 C CA . SER A 1 167 ? 3.300 3.177 -22.387 1.00 92.94 167 SER A CA 1
ATOM 1316 C C . SER A 1 167 ? 4.256 2.047 -22.772 1.00 92.94 167 SER A C 1
ATOM 1318 O O . SER A 1 167 ? 3.936 1.209 -23.608 1.00 92.94 167 SER A O 1
ATOM 1320 N N . VAL A 1 168 ? 5.389 1.940 -22.072 1.00 94.94 168 VAL A N 1
ATOM 1321 C CA . VAL A 1 168 ? 6.352 0.840 -22.237 1.00 94.94 168 VAL A CA 1
ATOM 1322 C C . VAL A 1 168 ? 5.760 -0.535 -21.895 1.00 94.94 168 VAL A C 1
ATOM 1324 O O . VAL A 1 168 ? 6.306 -1.549 -22.307 1.00 94.94 168 VAL A O 1
ATOM 1327 N N . TYR A 1 169 ? 4.630 -0.601 -21.185 1.00 95.62 169 TYR A N 1
ATOM 1328 C CA . TYR A 1 169 ? 3.966 -1.860 -20.824 1.00 95.62 169 TYR A CA 1
ATOM 1329 C C . TYR A 1 169 ? 2.736 -2.174 -21.682 1.00 95.62 169 TYR A C 1
ATOM 1331 O O . TYR A 1 169 ? 1.994 -3.110 -21.366 1.00 95.62 169 TYR A O 1
ATOM 1339 N N . GLU A 1 170 ? 2.487 -1.401 -22.737 1.00 95.38 170 GLU A N 1
ATOM 1340 C CA . GLU A 1 170 ? 1.410 -1.671 -23.685 1.00 95.38 170 GLU A CA 1
ATOM 1341 C C . GLU A 1 170 ? 1.700 -2.952 -24.484 1.00 95.38 170 GLU A C 1
ATOM 1343 O O . GLU A 1 170 ? 2.833 -3.238 -24.880 1.00 95.38 170 GLU A O 1
ATOM 1348 N N . LYS A 1 171 ? 0.661 -3.758 -24.692 1.00 93.06 171 LYS A N 1
ATOM 1349 C CA . LYS A 1 171 ? 0.685 -4.994 -25.476 1.00 93.06 171 LYS A CA 1
ATOM 1350 C C . LYS A 1 171 ? -0.521 -5.021 -26.408 1.00 93.06 171 LYS A C 1
ATOM 1352 O O . LYS A 1 171 ? -1.509 -4.319 -26.206 1.00 93.06 171 LYS A O 1
ATOM 1357 N N . GLU A 1 172 ? -0.476 -5.885 -27.415 1.00 92.94 172 GLU A N 1
ATOM 1358 C CA . GLU A 1 172 ? -1.659 -6.144 -28.234 1.00 92.94 172 GLU A CA 1
ATOM 1359 C C . GLU A 1 172 ? -2.833 -6.583 -27.340 1.00 92.94 172 GLU A C 1
ATOM 1361 O O . GLU A 1 172 ? -2.715 -7.516 -26.544 1.00 92.94 172 GLU A O 1
ATOM 1366 N N . GLY A 1 173 ? -3.959 -5.874 -27.437 1.00 90.44 173 GLY A N 1
ATOM 1367 C CA . GLY A 1 173 ? -5.156 -6.153 -26.641 1.00 90.44 173 GLY A CA 1
ATOM 1368 C C . GLY A 1 173 ? -5.188 -5.542 -25.233 1.00 90.44 173 GLY A C 1
ATOM 1369 O O . GLY A 1 173 ? -6.176 -5.759 -24.528 1.00 90.44 173 GLY A O 1
ATOM 1370 N N . GLY A 1 174 ? -4.179 -4.762 -24.816 1.00 94.56 174 GLY A N 1
ATOM 1371 C CA . GLY A 1 174 ? -4.223 -4.011 -23.557 1.00 94.56 174 GLY A CA 1
ATOM 1372 C C . GLY A 1 174 ? -2.856 -3.768 -22.916 1.00 94.56 174 GLY A C 1
ATOM 1373 O O . GLY A 1 174 ? -1.917 -3.334 -23.572 1.00 94.56 174 GLY A O 1
ATOM 1374 N N . TYR A 1 175 ? -2.736 -4.037 -21.616 1.00 95.75 175 TYR A N 1
ATOM 1375 C CA . TYR A 1 175 ? -1.509 -3.787 -20.852 1.00 95.75 175 TYR A CA 1
ATOM 1376 C C . TYR A 1 175 ? -0.960 -5.041 -20.195 1.00 95.75 175 TYR A C 1
ATOM 1378 O O . TYR A 1 175 ? -1.709 -5.875 -19.687 1.00 95.75 175 TYR A O 1
ATOM 1386 N N . ALA A 1 176 ? 0.363 -5.145 -20.145 1.00 96.19 176 ALA A N 1
ATOM 1387 C CA . ALA A 1 176 ? 1.040 -6.169 -19.370 1.00 96.19 176 ALA A CA 1
ATOM 1388 C C . ALA A 1 176 ? 0.766 -6.007 -17.860 1.00 96.19 176 ALA A C 1
ATOM 1390 O O . ALA A 1 176 ? 0.475 -4.905 -17.378 1.00 96.19 176 ALA A O 1
ATOM 1391 N N . ARG A 1 177 ? 0.909 -7.090 -17.085 1.00 95.88 177 ARG A N 1
ATOM 1392 C CA . ARG A 1 177 ? 0.761 -7.067 -15.614 1.00 95.88 177 ARG A CA 1
ATOM 1393 C C . ARG A 1 177 ? 1.689 -6.039 -14.950 1.00 95.88 177 ARG A C 1
ATOM 1395 O O . ARG A 1 177 ? 1.327 -5.453 -13.934 1.00 95.88 177 ARG A O 1
ATOM 1402 N N . GLU A 1 178 ? 2.848 -5.777 -15.539 1.00 96.25 178 GLU A N 1
ATOM 1403 C CA . GLU A 1 178 ? 3.811 -4.761 -15.113 1.00 96.25 178 GLU A CA 1
ATOM 1404 C C . GLU A 1 178 ? 3.240 -3.338 -15.204 1.00 96.25 178 GLU A C 1
ATOM 1406 O O . GLU A 1 178 ? 3.440 -2.535 -14.293 1.00 96.25 178 GLU A O 1
ATOM 1411 N N . GLY A 1 179 ? 2.446 -3.045 -16.240 1.00 96.06 179 GLY A N 1
ATOM 1412 C CA . GLY A 1 179 ? 1.722 -1.778 -16.366 1.00 96.06 179 GLY A CA 1
ATOM 1413 C C . GLY A 1 179 ? 0.650 -1.622 -15.287 1.00 96.06 179 GLY A C 1
ATOM 1414 O O . GLY A 1 179 ? 0.529 -0.561 -14.675 1.00 96.06 179 GLY A O 1
ATOM 1415 N N . VAL A 1 180 ? -0.064 -2.708 -14.970 1.00 97.00 180 VAL A N 1
ATOM 1416 C CA . VAL A 1 180 ? -1.022 -2.740 -13.850 1.00 97.00 180 VAL A CA 1
ATOM 1417 C C . VAL A 1 180 ? -0.309 -2.528 -12.512 1.00 97.00 180 VAL A C 1
ATOM 1419 O O . VAL A 1 180 ? -0.808 -1.789 -11.666 1.00 97.00 180 VAL A O 1
ATOM 1422 N N . PHE A 1 181 ? 0.880 -3.105 -12.326 1.00 97.44 181 PHE A N 1
ATOM 1423 C CA . PHE A 1 181 ? 1.699 -2.867 -11.137 1.00 97.44 181 PHE A CA 1
ATOM 1424 C C . PHE A 1 181 ? 2.135 -1.398 -11.023 1.00 97.44 181 PHE A C 1
ATOM 1426 O O . PHE A 1 181 ? 1.986 -0.806 -9.957 1.00 97.44 181 PHE A O 1
ATOM 1433 N N . MET A 1 182 ? 2.582 -0.760 -12.110 1.00 96.50 182 MET A N 1
ATOM 1434 C CA . MET A 1 182 ? 2.897 0.678 -12.095 1.00 96.50 182 MET A CA 1
ATOM 1435 C C . MET A 1 182 ? 1.673 1.547 -11.784 1.00 96.50 182 MET A C 1
ATOM 1437 O O . MET A 1 182 ? 1.781 2.525 -11.046 1.00 96.50 182 MET A O 1
ATOM 1441 N N . GLN A 1 183 ? 0.495 1.174 -12.284 1.00 95.50 183 GLN A N 1
ATOM 1442 C CA . GLN A 1 183 ? -0.750 1.870 -11.960 1.00 95.50 183 GLN A CA 1
ATOM 1443 C C . GLN A 1 183 ? -1.174 1.668 -10.499 1.00 95.50 183 GLN A C 1
ATOM 1445 O O . GLN A 1 183 ? -1.685 2.595 -9.872 1.00 95.50 183 GLN A O 1
ATOM 1450 N N . PHE A 1 184 ? -0.929 0.485 -9.928 1.00 97.06 184 PHE A N 1
ATOM 1451 C CA . PHE A 1 184 ? -1.095 0.248 -8.494 1.00 97.06 184 PHE A CA 1
ATOM 1452 C C . PHE A 1 184 ? -0.185 1.177 -7.683 1.00 97.06 184 PHE A C 1
ATOM 1454 O O . PHE A 1 184 ? -0.661 1.852 -6.773 1.00 97.06 184 PHE A O 1
ATOM 1461 N N . LEU A 1 185 ? 1.090 1.284 -8.068 1.00 96.06 185 LEU A N 1
ATOM 1462 C CA . LEU A 1 185 ? 2.038 2.212 -7.451 1.00 96.06 185 LEU A CA 1
ATOM 1463 C C . LEU A 1 185 ? 1.610 3.678 -7.607 1.00 96.06 185 LEU A C 1
ATOM 1465 O O . LEU A 1 185 ? 1.898 4.484 -6.740 1.00 96.06 185 LEU A O 1
ATOM 1469 N N . LYS A 1 186 ? 0.874 4.052 -8.655 1.00 92.88 186 LYS A N 1
ATOM 1470 C CA . LYS A 1 186 ? 0.305 5.405 -8.768 1.00 92.88 186 LYS A CA 1
ATOM 1471 C C . LYS A 1 186 ? -0.756 5.699 -7.703 1.00 92.88 186 LYS A C 1
ATOM 1473 O O . LYS A 1 186 ? -0.763 6.790 -7.141 1.00 92.88 186 LYS A O 1
ATOM 1478 N N . GLY A 1 187 ? -1.625 4.734 -7.396 1.00 92.38 187 GLY A N 1
ATOM 1479 C CA . GLY A 1 187 ? -2.600 4.858 -6.301 1.00 92.38 187 GLY A CA 1
ATOM 1480 C C . GLY A 1 187 ? -1.991 4.661 -4.907 1.00 92.38 187 GLY A C 1
ATOM 1481 O O . GLY A 1 187 ? -2.538 5.134 -3.912 1.00 92.38 187 GLY A O 1
ATOM 1482 N N . PHE A 1 188 ? -0.832 4.004 -4.830 1.00 93.50 188 PHE A N 1
ATOM 1483 C CA . PHE A 1 188 ? -0.072 3.801 -3.602 1.00 93.50 188 PHE A CA 1
ATOM 1484 C C . PHE A 1 188 ? 1.434 4.051 -3.835 1.00 93.50 188 PHE A C 1
ATOM 1486 O O . PHE A 1 188 ? 2.194 3.091 -4.004 1.00 93.50 188 PHE A O 1
ATOM 1493 N N . PRO A 1 189 ? 1.862 5.334 -3.876 1.00 92.81 189 PRO A N 1
ATOM 1494 C CA . PRO A 1 189 ? 3.215 5.726 -4.272 1.00 92.81 189 PRO A CA 1
ATOM 1495 C C . PRO A 1 189 ? 4.336 5.024 -3.498 1.00 92.81 189 PRO A C 1
ATOM 1497 O O . PRO A 1 189 ? 4.274 4.947 -2.266 1.00 92.81 189 PRO A O 1
ATOM 1500 N N . PRO A 1 190 ? 5.386 4.545 -4.193 1.00 92.44 190 PRO A N 1
ATOM 1501 C CA . PRO A 1 190 ? 6.432 3.739 -3.593 1.00 92.44 190 PRO A CA 1
ATOM 1502 C C . PRO A 1 190 ? 7.424 4.593 -2.810 1.00 92.44 190 PRO A C 1
ATOM 1504 O O . PRO A 1 190 ? 8.372 5.136 -3.372 1.00 92.44 190 PRO A O 1
ATOM 1507 N N . ILE A 1 191 ? 7.227 4.683 -1.497 1.00 89.19 191 ILE A N 1
ATOM 1508 C CA . ILE A 1 191 ? 8.225 5.224 -0.566 1.00 89.19 191 ILE A CA 1
ATOM 1509 C C . ILE A 1 191 ? 9.334 4.185 -0.357 1.00 89.19 191 ILE A C 1
ATOM 1511 O O . ILE A 1 191 ? 9.039 3.001 -0.178 1.00 89.19 191 ILE A O 1
ATOM 1515 N N . ALA A 1 192 ? 10.586 4.640 -0.357 1.00 90.31 192 ALA A N 1
ATOM 1516 C CA . ALA A 1 192 ? 11.777 3.837 -0.124 1.00 90.31 192 ALA A CA 1
ATOM 1517 C C . ALA A 1 192 ? 11.658 3.045 1.186 1.00 90.31 192 ALA A C 1
ATOM 1519 O O . ALA A 1 192 ? 11.325 3.605 2.235 1.00 90.31 192 ALA A O 1
ATOM 1520 N N . SER A 1 193 ? 11.916 1.737 1.106 1.00 84.19 193 SER A N 1
ATOM 1521 C CA . SER A 1 193 ? 11.754 0.834 2.249 1.00 84.19 193 SER A CA 1
ATOM 1522 C C . SER A 1 193 ? 12.924 0.937 3.232 1.00 84.19 193 SER A C 1
ATOM 1524 O O . SER A 1 193 ? 14.078 1.018 2.811 1.00 84.19 193 SER A O 1
ATOM 1526 N N . ASP A 1 194 ? 12.627 0.867 4.535 1.00 80.38 194 ASP A N 1
ATOM 1527 C CA . ASP A 1 194 ? 13.611 0.848 5.642 1.00 80.38 194 ASP A CA 1
ATOM 1528 C C . ASP A 1 194 ? 14.154 -0.572 5.961 1.00 80.38 194 ASP A C 1
ATOM 1530 O O . ASP A 1 194 ? 14.968 -0.752 6.873 1.00 80.38 194 ASP A O 1
ATOM 1534 N N . SER A 1 195 ? 13.693 -1.594 5.220 1.00 78.00 195 SER A N 1
ATOM 1535 C CA . SER A 1 195 ? 14.031 -3.019 5.405 1.00 78.00 195 SER A CA 1
ATOM 1536 C C . SER A 1 195 ? 15.272 -3.514 4.652 1.00 78.00 195 SER A C 1
ATOM 1538 O O . SER A 1 195 ? 15.740 -4.617 4.935 1.00 78.00 195 SER A O 1
ATOM 1540 N N . GLY A 1 196 ? 15.787 -2.734 3.699 1.00 85.69 196 GLY A N 1
ATOM 1541 C CA . GLY A 1 196 ? 16.949 -3.072 2.869 1.00 85.69 196 GLY A CA 1
ATOM 1542 C C . GLY A 1 196 ? 18.145 -2.147 3.106 1.00 85.69 196 GLY A C 1
ATOM 1543 O O . GLY A 1 196 ? 18.321 -1.595 4.191 1.00 85.69 196 GLY A O 1
ATOM 1544 N N . GLU A 1 197 ? 18.939 -1.928 2.058 1.00 91.38 197 GLU A N 1
ATOM 1545 C CA . GLU A 1 197 ? 20.152 -1.090 2.091 1.00 91.38 197 GLU A CA 1
ATOM 1546 C C . GLU A 1 197 ? 19.876 0.407 1.816 1.00 91.38 197 GLU A C 1
ATOM 1548 O O . GLU A 1 197 ? 20.764 1.166 1.411 1.00 91.38 197 GLU A O 1
ATOM 1553 N N . THR A 1 198 ? 18.630 0.858 1.990 1.00 91.81 198 THR A N 1
ATOM 1554 C CA . THR A 1 198 ? 18.257 2.276 1.873 1.00 91.81 198 THR A CA 1
ATOM 1555 C C . THR A 1 198 ? 18.918 3.079 2.991 1.00 91.81 198 THR A C 1
ATOM 1557 O O . THR A 1 198 ? 18.798 2.738 4.167 1.00 91.81 198 THR A O 1
ATOM 1560 N N . ARG A 1 199 ? 19.580 4.186 2.638 1.00 91.88 199 ARG A N 1
ATOM 1561 C CA . ARG A 1 199 ? 20.270 5.053 3.599 1.00 91.88 199 ARG A CA 1
ATOM 1562 C C . ARG A 1 199 ? 20.037 6.527 3.286 1.00 91.88 199 ARG A C 1
ATOM 1564 O O . ARG A 1 199 ? 20.305 6.985 2.171 1.00 91.88 199 ARG A O 1
ATOM 1571 N N . LEU A 1 200 ? 19.560 7.266 4.285 1.00 93.25 200 LEU A N 1
ATOM 1572 C CA . LEU A 1 200 ? 19.513 8.728 4.261 1.00 93.25 200 LEU A CA 1
ATOM 1573 C C . LEU A 1 200 ? 20.923 9.307 4.417 1.00 93.25 200 LEU A C 1
ATOM 1575 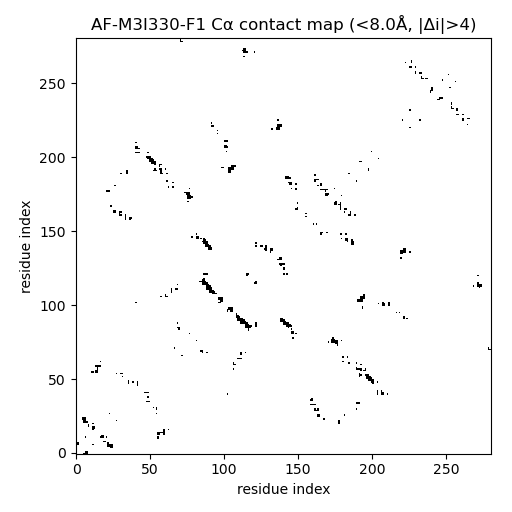O O . LEU A 1 200 ? 21.800 8.654 4.972 1.00 93.25 200 LEU A O 1
ATOM 1579 N N . THR A 1 201 ? 21.137 10.537 3.955 1.00 94.19 201 THR A N 1
ATOM 1580 C CA . THR A 1 201 ? 22.358 11.278 4.314 1.00 94.19 201 THR A CA 1
ATOM 1581 C C . THR A 1 201 ? 22.400 11.539 5.816 1.00 94.19 201 THR A C 1
ATOM 1583 O O . THR A 1 201 ? 21.350 11.746 6.427 1.00 94.19 201 THR A O 1
ATOM 1586 N N . ASP A 1 202 ? 23.595 11.591 6.407 1.00 92.81 202 ASP A N 1
ATOM 1587 C CA . ASP A 1 202 ? 23.765 11.784 7.858 1.00 92.81 202 ASP A CA 1
ATOM 1588 C C . ASP A 1 202 ? 22.998 13.003 8.401 1.00 92.81 202 ASP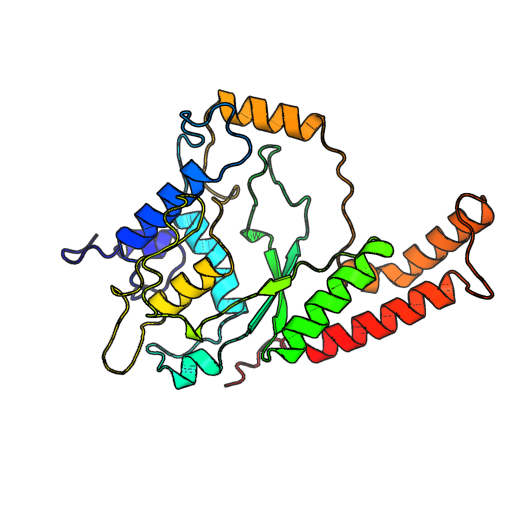 A C 1
ATOM 1590 O O . ASP A 1 202 ? 22.347 12.937 9.447 1.00 92.81 202 ASP A O 1
ATOM 1594 N N . GLN A 1 203 ? 23.013 14.119 7.665 1.00 92.88 203 GLN A N 1
ATOM 1595 C CA . GLN A 1 203 ? 22.302 15.338 8.052 1.00 92.88 203 GLN A CA 1
ATOM 1596 C C . GLN A 1 203 ? 20.777 15.147 8.036 1.00 92.88 203 GLN A C 1
ATOM 1598 O O . GLN A 1 203 ? 20.089 15.584 8.957 1.00 92.88 203 GLN A O 1
ATOM 1603 N N . VAL A 1 204 ? 20.248 14.490 7.001 1.00 93.25 204 VAL A N 1
ATOM 1604 C CA . VAL A 1 204 ? 18.808 14.227 6.849 1.00 93.25 204 VAL A CA 1
ATOM 1605 C C . VAL A 1 204 ? 18.338 13.198 7.873 1.00 93.25 204 VAL A C 1
ATOM 1607 O O . VAL A 1 204 ? 17.271 13.363 8.458 1.00 93.25 204 VAL A O 1
ATOM 1610 N N . GLN A 1 205 ? 19.153 12.178 8.146 1.00 91.50 205 GLN A N 1
ATOM 1611 C CA . GLN A 1 205 ? 18.913 11.200 9.202 1.00 91.50 205 GLN A CA 1
ATOM 1612 C C . GLN A 1 205 ? 18.846 11.885 10.572 1.00 91.50 205 GLN A C 1
ATOM 1614 O O . GLN A 1 205 ? 17.890 11.663 11.309 1.00 91.50 205 GLN A O 1
ATOM 1619 N N . THR A 1 206 ? 19.816 12.746 10.894 1.00 90.88 206 THR A N 1
ATOM 1620 C CA . THR A 1 206 ? 19.848 13.481 12.170 1.00 90.88 206 THR A CA 1
ATOM 1621 C C . THR A 1 206 ? 18.613 14.367 12.321 1.00 90.88 206 THR A C 1
ATOM 1623 O O . THR A 1 206 ? 17.911 14.296 13.325 1.00 90.88 206 THR A O 1
ATOM 1626 N N . TYR A 1 207 ? 18.276 15.135 11.283 1.00 90.12 207 TYR A N 1
ATOM 1627 C CA . TYR A 1 207 ? 17.091 15.989 11.301 1.00 90.12 207 TYR A CA 1
ATOM 1628 C C . TYR A 1 207 ? 15.788 15.189 11.456 1.00 90.12 207 TYR A C 1
ATOM 1630 O O . TYR A 1 207 ? 14.918 15.556 12.244 1.00 90.12 207 TYR A O 1
ATOM 1638 N N . ALA A 1 208 ? 15.652 14.066 10.746 1.00 88.75 208 ALA A N 1
ATOM 1639 C CA . ALA A 1 208 ? 14.505 13.175 10.883 1.00 88.75 208 ALA A CA 1
ATOM 1640 C C . ALA A 1 208 ? 14.393 12.603 12.308 1.00 88.75 208 ALA A C 1
ATOM 1642 O O . ALA A 1 208 ? 13.298 12.547 12.864 1.00 88.75 208 ALA A O 1
ATOM 1643 N N . GLN A 1 209 ? 15.515 12.251 12.937 1.00 86.88 209 GLN A N 1
ATOM 1644 C CA . GLN A 1 209 ? 15.538 11.786 14.325 1.00 86.88 209 GLN A CA 1
ATOM 1645 C C . GLN A 1 209 ? 15.114 12.875 15.313 1.00 86.88 209 GLN A C 1
ATOM 1647 O O . GLN A 1 209 ? 14.300 12.606 16.202 1.00 86.88 209 GLN A O 1
ATOM 1652 N N . ASP A 1 210 ? 15.583 14.107 15.122 1.00 87.19 210 ASP A N 1
ATOM 1653 C CA . ASP A 1 210 ? 15.192 15.248 15.951 1.00 87.19 210 ASP A CA 1
ATOM 1654 C C . ASP A 1 210 ? 13.689 15.530 15.823 1.00 87.19 210 ASP A C 1
ATOM 1656 O O . ASP A 1 210 ? 12.996 15.674 16.832 1.00 87.19 210 ASP A O 1
ATOM 1660 N N . MET A 1 211 ? 13.149 15.528 14.600 1.00 84.69 211 MET A N 1
ATOM 1661 C CA . MET A 1 211 ? 11.711 15.710 14.360 1.00 84.69 211 MET A CA 1
ATOM 1662 C C . MET A 1 211 ? 10.876 14.577 14.968 1.00 84.69 211 MET A C 1
ATOM 1664 O O . MET A 1 211 ? 9.806 14.816 15.533 1.00 84.69 211 MET A O 1
ATOM 1668 N N . ARG A 1 212 ? 11.375 13.337 14.918 1.00 79.62 212 ARG A N 1
ATOM 1669 C CA . ARG A 1 212 ? 10.732 12.185 15.562 1.00 79.62 212 ARG A CA 1
ATOM 1670 C C . ARG A 1 212 ? 10.699 12.341 17.080 1.00 79.62 212 ARG A C 1
ATOM 1672 O O . ARG A 1 212 ? 9.671 12.045 17.676 1.00 79.62 212 ARG A O 1
ATOM 1679 N N . SER A 1 213 ? 11.774 12.838 17.696 1.00 78.94 213 SER A N 1
ATOM 1680 C CA . SER A 1 213 ? 11.842 13.053 19.152 1.00 78.94 213 SER A CA 1
ATOM 1681 C C . SER A 1 213 ? 10.841 14.098 19.663 1.00 78.94 213 SER A C 1
ATOM 1683 O O . SER A 1 213 ? 10.427 14.045 20.818 1.00 78.94 213 SER A O 1
ATOM 1685 N N . GLN A 1 214 ? 10.427 15.021 18.790 1.00 77.25 214 GLN A N 1
ATOM 1686 C CA . GLN A 1 214 ? 9.442 16.069 19.072 1.00 77.25 214 GLN A CA 1
ATOM 1687 C C . GLN A 1 214 ? 8.004 15.656 18.726 1.00 77.25 214 GLN A C 1
ATOM 1689 O O . GLN A 1 214 ? 7.060 16.377 19.047 1.00 77.25 214 GLN A O 1
ATOM 1694 N N . SER A 1 215 ? 7.819 14.516 18.058 1.00 69.94 215 SER A N 1
ATOM 1695 C CA . SER A 1 215 ? 6.503 14.034 17.642 1.00 69.94 215 SER A CA 1
ATOM 1696 C C . SER A 1 215 ? 5.856 13.198 18.750 1.00 69.94 215 SER A C 1
ATOM 1698 O O . SER A 1 215 ? 6.477 12.281 19.287 1.00 69.94 215 SER A O 1
ATOM 1700 N N . PHE A 1 216 ? 4.586 13.467 19.064 1.00 57.91 216 PHE A N 1
ATOM 1701 C CA . PHE A 1 216 ? 3.784 12.583 19.912 1.00 57.91 216 PHE A CA 1
ATOM 1702 C C . PHE A 1 216 ? 3.373 11.342 19.104 1.00 57.91 216 PHE A C 1
ATOM 1704 O O . PHE A 1 216 ? 2.694 11.456 18.083 1.00 57.91 216 PHE A O 1
ATOM 1711 N N . ASP A 1 217 ? 3.795 10.153 19.543 1.00 60.56 217 ASP A N 1
ATOM 1712 C CA . ASP A 1 217 ? 3.375 8.870 18.959 1.00 60.56 217 ASP A CA 1
ATOM 1713 C C . ASP A 1 217 ? 1.967 8.488 19.474 1.00 60.56 217 ASP A C 1
ATOM 1715 O O . ASP A 1 217 ? 1.797 7.481 20.164 1.00 60.56 217 ASP A O 1
ATOM 1719 N N . ASP A 1 218 ? 0.942 9.275 19.139 1.00 59.38 218 ASP A N 1
ATOM 1720 C CA . ASP A 1 218 ? -0.448 8.847 19.328 1.00 59.38 218 ASP A CA 1
ATOM 1721 C C . ASP A 1 218 ? -0.793 7.841 18.228 1.00 59.38 218 ASP A C 1
ATOM 1723 O O . ASP A 1 218 ? -1.155 8.202 17.105 1.00 59.38 218 ASP A O 1
ATOM 1727 N N . MET A 1 219 ? -0.626 6.553 18.530 1.00 65.00 219 MET A N 1
ATOM 1728 C CA . MET A 1 219 ? -0.991 5.490 17.601 1.00 65.00 219 MET A CA 1
ATOM 1729 C C . MET A 1 219 ? -2.420 5.010 17.845 1.00 65.00 219 MET A C 1
ATOM 1731 O O . MET A 1 219 ? -2.662 4.319 18.838 1.00 65.00 219 MET A O 1
ATOM 1735 N N . PRO A 1 220 ? -3.366 5.307 16.935 1.00 76.31 220 PRO A N 1
ATOM 1736 C CA . PRO A 1 220 ? -4.657 4.640 16.956 1.00 76.31 220 PRO A CA 1
ATOM 1737 C C . PRO A 1 220 ? -4.471 3.133 16.740 1.00 76.31 220 PRO A C 1
ATOM 1739 O O . PRO A 1 220 ? -3.605 2.704 15.975 1.00 76.31 220 PRO A O 1
ATOM 1742 N N . ILE A 1 221 ? -5.302 2.318 17.385 1.00 85.38 221 ILE A N 1
ATOM 1743 C CA . ILE A 1 221 ? -5.258 0.860 17.218 1.00 85.38 221 ILE A CA 1
ATOM 1744 C C . ILE A 1 221 ? -5.910 0.446 15.895 1.00 85.38 221 ILE A C 1
ATOM 1746 O O . ILE A 1 221 ? -6.792 1.135 15.378 1.00 85.38 221 ILE A O 1
ATOM 1750 N N . THR A 1 222 ? -5.484 -0.678 15.320 1.00 87.19 222 THR A N 1
ATOM 1751 C CA . THR A 1 222 ? -6.103 -1.208 14.094 1.00 87.19 222 THR A CA 1
ATOM 1752 C C . THR A 1 222 ? -7.483 -1.808 14.389 1.00 87.19 222 THR A C 1
ATOM 1754 O O . THR A 1 222 ? -7.784 -2.162 15.532 1.00 87.19 222 THR A O 1
ATOM 1757 N N . ILE A 1 223 ? -8.315 -2.006 13.357 1.00 89.50 223 ILE A N 1
ATOM 1758 C CA . ILE A 1 223 ? -9.582 -2.753 13.502 1.00 89.50 223 ILE A CA 1
ATOM 1759 C C . ILE A 1 223 ? -9.329 -4.159 14.069 1.00 89.50 223 ILE A C 1
ATOM 1761 O O . ILE A 1 223 ? -10.037 -4.596 14.973 1.00 89.50 223 ILE A O 1
ATOM 1765 N N . SER A 1 224 ? -8.305 -4.862 13.568 1.00 88.06 224 SER A N 1
ATOM 1766 C CA . SER A 1 224 ? -7.943 -6.203 14.053 1.00 88.06 224 SER A CA 1
ATOM 1767 C C . SER A 1 224 ? -7.628 -6.188 15.550 1.00 88.06 224 SER A C 1
ATOM 1769 O O . SER A 1 224 ? -8.095 -7.056 16.288 1.00 88.06 224 SER A O 1
ATOM 1771 N N . ASP A 1 225 ? -6.843 -5.213 16.006 1.00 88.56 225 ASP A N 1
ATOM 1772 C CA . ASP A 1 225 ? -6.442 -5.132 17.411 1.00 88.56 225 ASP A CA 1
ATOM 1773 C C . ASP A 1 225 ? -7.605 -4.712 18.303 1.00 88.56 225 ASP A C 1
ATOM 1775 O O . ASP A 1 225 ? -7.757 -5.270 19.388 1.00 88.56 225 ASP A O 1
ATOM 1779 N N . PHE A 1 226 ? -8.472 -3.811 17.833 1.00 92.12 226 PHE A N 1
ATOM 1780 C CA . PHE A 1 226 ? -9.712 -3.478 18.528 1.00 92.12 226 PHE A CA 1
ATOM 1781 C C . PHE A 1 226 ? -10.567 -4.732 18.752 1.00 92.12 226 PHE A C 1
ATOM 1783 O O . PHE A 1 226 ? -10.915 -5.045 19.891 1.00 92.12 226 PHE A O 1
ATOM 1790 N N . LEU A 1 227 ? -10.844 -5.496 17.688 1.00 92.06 227 LEU A N 1
ATOM 1791 C CA . LEU A 1 227 ? -11.699 -6.686 17.750 1.00 92.06 227 LEU A CA 1
ATOM 1792 C C . LEU A 1 227 ? -11.116 -7.789 18.647 1.00 92.06 227 LEU A C 1
ATOM 1794 O O . LEU A 1 227 ? -11.848 -8.417 19.410 1.00 92.06 227 LEU A O 1
ATOM 1798 N N . LYS A 1 228 ? -9.794 -7.994 18.623 1.00 92.19 228 LYS A N 1
ATOM 1799 C CA . LYS A 1 228 ? -9.118 -8.974 19.492 1.00 92.19 228 LYS A CA 1
ATOM 1800 C C . LYS A 1 228 ? -9.130 -8.586 20.971 1.00 92.19 228 LYS A C 1
ATOM 1802 O O . LYS A 1 228 ? -9.043 -9.467 21.822 1.00 92.19 228 LYS A O 1
ATOM 1807 N N . ASN A 1 229 ? -9.219 -7.292 21.279 1.00 92.38 229 ASN A N 1
ATOM 1808 C CA . ASN A 1 229 ? -9.038 -6.766 22.632 1.00 92.38 229 ASN A CA 1
ATOM 1809 C C . ASN A 1 229 ? -10.301 -6.120 23.223 1.00 92.38 229 ASN A C 1
ATOM 1811 O O . ASN A 1 229 ? -10.207 -5.462 24.258 1.00 92.38 229 ASN A O 1
ATOM 1815 N N . THR A 1 230 ? -11.485 -6.334 22.636 1.00 95.00 230 THR A N 1
ATOM 1816 C CA . THR A 1 230 ? -12.757 -5.727 23.086 1.00 95.00 230 THR A CA 1
ATOM 1817 C C . THR A 1 230 ? -12.997 -5.873 24.589 1.00 95.00 230 THR A C 1
ATOM 1819 O O . THR A 1 230 ? -13.381 -4.908 25.244 1.00 95.00 230 THR A O 1
ATOM 1822 N N . LYS A 1 231 ? -12.704 -7.043 25.173 1.00 94.44 231 LYS A N 1
ATOM 1823 C CA . LYS A 1 231 ? -12.824 -7.277 26.623 1.00 94.44 231 LYS A CA 1
ATOM 1824 C C . LYS A 1 231 ? -11.938 -6.336 27.445 1.00 94.44 231 LYS A C 1
ATOM 1826 O O . LYS A 1 231 ? -12.412 -5.751 28.409 1.00 94.44 231 LYS A O 1
ATOM 1831 N N . ILE A 1 232 ? -10.667 -6.191 27.074 1.00 94.12 232 ILE A N 1
ATOM 1832 C CA . ILE A 1 232 ? -9.714 -5.329 27.791 1.00 94.12 232 ILE A CA 1
ATOM 1833 C C . ILE A 1 232 ? -10.110 -3.858 27.622 1.00 94.12 232 ILE A C 1
ATOM 1835 O O . ILE A 1 232 ? -10.096 -3.103 28.590 1.00 94.12 232 ILE A O 1
ATOM 1839 N N . ILE A 1 233 ? -10.522 -3.469 26.412 1.00 93.75 233 ILE A N 1
ATOM 1840 C CA . ILE A 1 233 ? -10.963 -2.106 26.094 1.00 93.75 233 ILE A CA 1
ATOM 1841 C C . ILE A 1 233 ? -12.187 -1.717 26.934 1.00 93.75 233 ILE A C 1
ATOM 1843 O O . ILE A 1 233 ? -12.228 -0.608 27.462 1.00 93.75 233 ILE A O 1
ATOM 1847 N N . LYS A 1 234 ? -13.156 -2.626 27.114 1.00 94.94 234 LYS A N 1
ATOM 1848 C CA . LYS A 1 234 ? -14.325 -2.400 27.981 1.00 94.94 234 LYS A CA 1
ATOM 1849 C C . LYS A 1 234 ? -13.923 -2.102 29.419 1.00 94.94 234 LYS A C 1
ATOM 1851 O O . LYS A 1 234 ? -14.372 -1.105 29.973 1.00 94.94 234 LYS A O 1
ATOM 1856 N N . GLU A 1 235 ? -13.071 -2.936 30.010 1.00 95.25 235 GLU A N 1
ATOM 1857 C CA . GLU A 1 235 ? -12.629 -2.759 31.400 1.00 95.25 235 GLU A CA 1
ATOM 1858 C C . GLU A 1 235 ? -11.824 -1.465 31.582 1.00 95.25 235 GLU A C 1
ATOM 1860 O O . GLU A 1 235 ? -12.032 -0.730 32.546 1.00 95.25 235 GLU A O 1
ATOM 1865 N N . PHE A 1 236 ? -10.969 -1.128 30.615 1.00 92.56 236 PHE A N 1
ATOM 1866 C CA . PHE A 1 236 ? -10.245 0.140 30.613 1.00 92.56 236 PHE A CA 1
ATOM 1867 C C . PHE A 1 236 ? -11.191 1.348 30.537 1.00 92.56 236 PHE A C 1
ATOM 1869 O O . PHE A 1 236 ? -11.065 2.284 31.325 1.00 92.56 236 PHE A O 1
ATOM 1876 N N . LEU A 1 237 ? -12.176 1.316 29.633 1.00 92.00 237 LEU A N 1
ATOM 1877 C CA . LEU A 1 237 ? -13.143 2.399 29.473 1.00 92.00 237 LEU A CA 1
ATOM 1878 C C . LEU A 1 237 ? -14.029 2.561 30.719 1.00 92.00 237 LEU A C 1
ATOM 1880 O O . LEU A 1 237 ? -14.278 3.690 31.133 1.00 92.00 237 LEU A O 1
ATOM 1884 N N . LYS A 1 238 ? -14.442 1.457 31.363 1.00 94.50 238 LYS A N 1
ATOM 1885 C CA . LYS A 1 238 ? -15.135 1.491 32.665 1.00 94.50 238 LYS A CA 1
ATOM 1886 C C . LYS A 1 238 ? -14.298 2.216 33.713 1.00 94.50 238 LYS A C 1
ATOM 1888 O O . LYS A 1 238 ? -14.806 3.135 34.344 1.00 94.50 238 LYS A O 1
ATOM 1893 N N . LYS A 1 239 ? -13.009 1.876 33.831 1.00 93.75 239 LYS A N 1
ATOM 1894 C CA . LYS A 1 239 ? -12.109 2.507 34.803 1.00 93.75 239 LYS A CA 1
ATOM 1895 C C . LYS A 1 239 ? -11.944 4.011 34.567 1.00 93.75 239 LYS A C 1
ATOM 1897 O O . LYS A 1 239 ? -12.005 4.779 35.518 1.00 93.75 239 LYS A O 1
ATOM 1902 N N . ILE A 1 240 ? -11.785 4.440 33.312 1.00 91.75 240 ILE A N 1
ATOM 1903 C CA . ILE A 1 240 ? -11.704 5.869 32.950 1.00 91.75 240 ILE A CA 1
ATOM 1904 C C . ILE A 1 240 ? -12.975 6.620 33.370 1.00 91.75 240 ILE A C 1
ATOM 1906 O O . ILE A 1 240 ? -12.887 7.743 33.871 1.00 91.75 240 ILE A O 1
ATOM 1910 N N . ILE A 1 241 ? -14.147 6.015 33.159 1.00 92.12 241 ILE A N 1
ATOM 1911 C CA . ILE A 1 241 ? -15.438 6.605 33.535 1.00 92.12 241 ILE A CA 1
ATOM 1912 C C . ILE A 1 241 ? -15.578 6.670 35.062 1.00 92.12 241 ILE A C 1
ATOM 1914 O O . ILE A 1 241 ? -15.965 7.710 35.590 1.00 92.12 241 ILE A O 1
ATOM 1918 N N . GLU A 1 242 ? -15.232 5.595 35.775 1.00 93.31 242 GLU A N 1
ATOM 1919 C CA . GLU A 1 242 ? -15.238 5.542 37.246 1.00 93.31 242 GLU A CA 1
ATOM 1920 C C . GLU A 1 242 ? -14.307 6.590 37.870 1.00 93.31 242 GLU A C 1
ATOM 1922 O O . GLU A 1 242 ? -14.658 7.205 38.875 1.00 93.31 242 GLU A O 1
ATOM 1927 N N . ASP A 1 243 ? -13.156 6.843 37.242 1.00 94.88 243 ASP A N 1
ATOM 1928 C CA . ASP A 1 243 ? -12.182 7.851 37.675 1.00 94.88 243 ASP A CA 1
ATOM 1929 C C . ASP A 1 243 ? -12.584 9.289 37.302 1.00 94.88 243 ASP A C 1
ATOM 1931 O O . ASP A 1 243 ? -11.8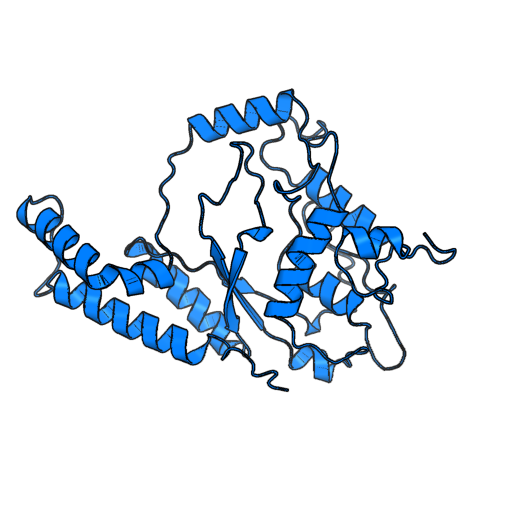71 10.237 37.631 1.00 94.88 243 ASP A O 1
ATOM 1935 N N . GLY A 1 244 ? -13.711 9.478 36.605 1.00 91.06 244 GLY A N 1
ATOM 1936 C CA . GLY A 1 244 ? -14.198 10.793 36.182 1.00 91.06 244 GLY A CA 1
ATOM 1937 C C . GLY A 1 244 ? -13.353 11.453 35.088 1.00 91.06 244 GLY A C 1
ATOM 1938 O O . GLY A 1 244 ? -13.487 12.652 34.850 1.00 91.06 244 GLY A O 1
ATOM 1939 N N . LEU A 1 245 ? -12.491 10.687 34.413 1.00 90.50 245 LEU A N 1
ATOM 1940 C CA . LEU A 1 245 ? -11.633 11.171 33.326 1.00 90.50 245 LEU A CA 1
ATOM 1941 C C . LEU A 1 245 ? -12.397 11.317 31.999 1.00 90.50 245 LEU A C 1
ATOM 1943 O O . LEU A 1 245 ? -11.941 12.007 31.089 1.00 90.50 245 LEU A O 1
ATOM 1947 N N . MET A 1 246 ? -13.559 10.672 31.883 1.00 87.06 246 MET A N 1
ATOM 1948 C CA . MET A 1 246 ? -14.472 10.772 30.746 1.00 87.06 246 MET A CA 1
ATOM 1949 C C . MET A 1 246 ? -15.918 10.658 31.230 1.00 87.06 246 MET A C 1
ATOM 1951 O O . MET A 1 246 ? -16.214 9.898 32.149 1.00 87.06 246 MET A O 1
ATOM 1955 N N . SER A 1 247 ? -16.831 11.368 30.569 1.00 85.12 247 SER A N 1
ATOM 1956 C CA . SER A 1 247 ? -18.273 11.184 30.725 1.00 85.12 247 SER A CA 1
ATOM 1957 C C . SER A 1 247 ? -18.892 10.700 29.417 1.00 85.12 247 SER A C 1
ATOM 1959 O O . SER A 1 247 ? -18.486 11.102 28.326 1.00 85.12 247 SER A O 1
ATOM 1961 N N . LEU A 1 248 ? -19.877 9.812 29.530 1.00 84.81 248 LEU A N 1
ATOM 1962 C CA . LEU A 1 248 ? -20.670 9.353 28.394 1.00 84.81 248 LEU A CA 1
ATOM 1963 C C . LEU A 1 248 ? -21.934 10.205 28.263 1.00 84.81 248 LEU A C 1
ATOM 1965 O O . LEU A 1 248 ? -22.486 10.682 29.256 1.00 84.81 248 LEU A O 1
ATOM 1969 N N . SER A 1 249 ? -22.403 10.396 27.032 1.00 82.12 249 SER A N 1
ATOM 1970 C CA . SER A 1 249 ? -23.665 11.086 26.773 1.00 82.12 249 SER A CA 1
ATOM 1971 C C . SER A 1 249 ? -24.856 10.135 26.883 1.00 82.12 249 SER A C 1
ATOM 1973 O O . SER A 1 249 ? -24.831 9.031 26.339 1.00 82.12 249 SER A O 1
ATOM 1975 N N . GLY A 1 250 ? -25.943 10.590 27.507 1.00 82.12 250 GLY A N 1
ATOM 1976 C CA . GLY A 1 250 ? -27.186 9.822 27.594 1.00 82.12 250 GLY A CA 1
ATOM 1977 C C . GLY A 1 250 ? -27.039 8.535 28.414 1.00 82.12 250 GLY A C 1
ATOM 1978 O O . GLY A 1 250 ? -26.382 8.527 29.448 1.00 82.12 250 GLY A O 1
ATOM 1979 N N . ASN A 1 251 ? -27.666 7.451 27.948 1.00 81.56 251 ASN A N 1
ATOM 1980 C CA . ASN A 1 251 ? -27.698 6.150 28.635 1.00 81.56 251 ASN A CA 1
ATOM 1981 C C . ASN A 1 251 ? -26.631 5.169 28.112 1.00 81.56 251 ASN A C 1
ATOM 1983 O O . ASN A 1 251 ? -26.821 3.953 28.169 1.00 81.56 251 ASN A O 1
ATOM 1987 N N . GLU A 1 252 ? -25.548 5.669 27.518 1.00 87.31 252 GLU A N 1
ATOM 1988 C CA . GLU A 1 252 ? -24.489 4.802 27.006 1.00 87.31 252 GLU A CA 1
ATOM 1989 C C . GLU A 1 252 ? -23.640 4.218 28.138 1.00 87.31 252 GLU A C 1
ATOM 1991 O O . GLU A 1 252 ? -23.381 4.858 29.154 1.00 87.31 252 GLU A O 1
ATOM 1996 N N . THR A 1 253 ? -23.196 2.979 27.944 1.00 90.31 253 THR A N 1
ATOM 1997 C CA . THR A 1 253 ? -22.240 2.298 28.819 1.00 90.31 253 THR A CA 1
ATOM 1998 C C . THR A 1 253 ? -20.992 1.952 28.019 1.00 90.31 253 THR A C 1
ATOM 2000 O O . THR A 1 253 ? -21.054 1.829 26.793 1.00 90.31 253 THR A O 1
ATOM 2003 N N . ALA A 1 254 ? -19.868 1.740 28.709 1.00 89.62 254 ALA A N 1
ATOM 2004 C CA . ALA A 1 254 ? -18.639 1.265 28.077 1.00 89.62 254 ALA A CA 1
ATOM 2005 C C . ALA A 1 254 ? -18.880 -0.001 27.233 1.00 89.62 254 ALA A C 1
ATOM 2007 O O . ALA A 1 254 ? -18.443 -0.076 26.086 1.00 89.62 254 ALA A O 1
ATOM 2008 N N . ASP A 1 255 ? -19.648 -0.953 27.773 1.00 92.94 255 ASP A N 1
ATOM 2009 C CA . ASP A 1 255 ? -20.001 -2.190 27.075 1.00 92.94 255 ASP A CA 1
ATOM 2010 C C . ASP A 1 255 ? -20.815 -1.901 25.805 1.00 92.94 255 ASP A C 1
ATOM 2012 O O . ASP A 1 255 ? -20.451 -2.369 24.730 1.00 92.94 255 ASP A O 1
ATOM 2016 N N . SER A 1 256 ? -21.851 -1.060 25.902 1.00 92.75 256 SER A N 1
ATOM 2017 C CA . SER A 1 256 ? -22.719 -0.695 24.772 1.00 92.75 256 SER A CA 1
ATOM 2018 C C . SER A 1 256 ? -21.950 -0.020 23.633 1.00 92.75 256 SER A C 1
ATOM 2020 O O . SER A 1 256 ? -22.174 -0.339 22.466 1.00 92.75 256 SER A O 1
ATOM 2022 N N . ILE A 1 257 ? -21.017 0.884 23.950 1.00 90.62 257 ILE A N 1
ATOM 2023 C CA . ILE A 1 257 ? -20.196 1.576 22.946 1.00 90.62 257 ILE A CA 1
ATOM 2024 C C . ILE A 1 257 ? -19.275 0.584 22.235 1.00 90.62 257 ILE A C 1
ATOM 2026 O O . ILE A 1 257 ? -19.243 0.546 21.002 1.00 90.62 257 ILE A O 1
ATOM 2030 N N . VAL A 1 258 ? -18.551 -0.238 23.002 1.00 93.75 258 VAL A N 1
ATOM 2031 C CA . VAL A 1 258 ? -17.604 -1.204 22.435 1.00 93.75 258 VAL A CA 1
ATOM 2032 C C . VAL A 1 258 ? -18.331 -2.262 21.608 1.00 93.75 258 VAL A C 1
ATOM 2034 O O . VAL A 1 258 ? -17.871 -2.574 20.516 1.00 93.75 258 VAL A O 1
ATOM 2037 N N . ASP A 1 259 ? -19.478 -2.767 22.068 1.00 95.25 259 ASP A N 1
ATOM 2038 C CA . ASP A 1 259 ? -20.237 -3.802 21.354 1.00 95.25 259 ASP A CA 1
ATOM 2039 C C . ASP A 1 259 ? -20.847 -3.289 20.050 1.00 95.25 259 ASP A C 1
ATOM 2041 O O . ASP A 1 259 ? -20.733 -3.949 19.018 1.00 95.25 259 ASP A O 1
ATOM 2045 N N . LYS A 1 260 ? -21.436 -2.085 20.047 1.00 93.31 260 LYS A N 1
ATOM 2046 C CA . LYS A 1 260 ? -21.946 -1.471 18.810 1.00 93.31 260 LYS A CA 1
ATOM 2047 C C . LYS A 1 260 ? -20.832 -1.264 17.787 1.00 93.31 260 LYS A C 1
ATOM 2049 O O . LYS A 1 260 ? -21.029 -1.537 16.602 1.00 93.31 260 LYS A O 1
ATOM 2054 N N . LEU A 1 261 ? -19.671 -0.781 18.237 1.00 93.69 261 LEU A N 1
ATOM 2055 C CA . LEU A 1 261 ? -18.527 -0.574 17.358 1.00 93.69 261 LEU A CA 1
ATOM 2056 C C . LEU A 1 261 ? -17.978 -1.911 16.847 1.00 93.69 261 LEU A C 1
ATOM 2058 O O . LEU A 1 261 ? -17.768 -2.045 15.646 1.00 93.69 261 LEU A O 1
ATOM 2062 N N . ALA A 1 262 ? -17.822 -2.914 17.715 1.00 95.25 262 ALA A N 1
ATOM 2063 C CA . ALA A 1 262 ? -17.365 -4.248 17.332 1.00 95.25 262 ALA A CA 1
ATOM 2064 C C . ALA A 1 262 ? -18.274 -4.873 16.268 1.00 95.25 262 ALA A C 1
ATOM 2066 O O . ALA A 1 262 ? -17.776 -5.279 15.225 1.00 95.25 262 ALA A O 1
ATOM 2067 N N . LEU A 1 263 ? -19.596 -4.842 16.461 1.00 95.25 263 LEU A N 1
ATOM 2068 C CA . LEU A 1 263 ? -20.559 -5.366 15.486 1.00 95.25 263 LEU A CA 1
ATOM 2069 C C . LEU A 1 263 ? -20.437 -4.683 14.117 1.00 95.25 263 LEU A C 1
ATOM 2071 O O . LEU A 1 263 ? -20.436 -5.356 13.085 1.00 95.25 263 LEU A O 1
ATOM 2075 N N . ARG A 1 264 ? -20.302 -3.349 14.091 1.00 94.25 264 ARG A N 1
ATOM 2076 C CA . ARG A 1 264 ? -20.107 -2.595 12.841 1.00 94.25 264 ARG A CA 1
ATOM 2077 C C . ARG A 1 264 ? -18.795 -2.985 12.157 1.00 94.25 264 ARG A C 1
ATOM 2079 O O . ARG A 1 264 ? -18.771 -3.186 10.945 1.00 94.25 264 ARG A O 1
ATOM 2086 N N . LEU A 1 265 ? -17.713 -3.096 12.926 1.00 93.38 265 LEU A N 1
ATOM 2087 C CA . LEU A 1 265 ? -16.392 -3.455 12.416 1.00 93.38 265 LEU A CA 1
ATOM 2088 C C . LEU A 1 265 ? -16.338 -4.905 11.915 1.00 93.38 265 LEU A C 1
ATOM 2090 O O . LEU A 1 265 ? -15.737 -5.161 10.877 1.00 93.38 265 LEU A O 1
ATOM 2094 N N . GLU A 1 266 ? -16.993 -5.845 12.593 1.00 93.75 266 GLU A N 1
ATOM 2095 C CA . GLU A 1 266 ? -17.110 -7.242 12.160 1.00 93.75 266 GLU A CA 1
ATOM 2096 C C . GLU A 1 266 ? -17.896 -7.370 10.855 1.00 93.75 266 GLU A C 1
ATOM 2098 O O . GLU A 1 266 ? -17.464 -8.086 9.950 1.00 93.75 266 GLU A O 1
ATOM 2103 N N . ALA A 1 267 ? -19.016 -6.649 10.728 1.00 92.38 267 ALA A N 1
ATOM 2104 C CA . ALA A 1 267 ? -19.796 -6.616 9.495 1.00 92.38 267 ALA A CA 1
ATOM 2105 C C . ALA A 1 267 ? -18.951 -6.101 8.319 1.00 92.38 267 ALA A C 1
ATOM 2107 O O . ALA A 1 267 ? -18.884 -6.753 7.277 1.00 92.38 267 ALA A O 1
ATOM 2108 N N . PHE A 1 268 ? -18.228 -4.997 8.528 1.00 92.50 268 PHE A N 1
ATOM 2109 C CA . PHE A 1 268 ? -17.307 -4.443 7.538 1.00 92.50 268 PHE A CA 1
ATOM 2110 C C . PHE A 1 268 ? -16.199 -5.433 7.143 1.00 92.50 268 PHE A C 1
ATOM 2112 O O . PHE A 1 268 ? -15.932 -5.628 5.956 1.00 92.50 268 PHE A O 1
ATOM 2119 N N . GLN A 1 269 ? -15.563 -6.091 8.120 1.00 89.88 269 GLN A N 1
ATOM 2120 C CA . GLN A 1 269 ? -14.517 -7.084 7.855 1.00 89.88 269 GLN A CA 1
ATOM 2121 C C . GLN A 1 269 ? -15.071 -8.273 7.060 1.00 89.88 269 GLN A C 1
ATOM 2123 O O . GLN A 1 269 ? -14.454 -8.704 6.092 1.00 89.88 269 GLN A O 1
ATOM 2128 N N . LYS A 1 270 ? -16.262 -8.771 7.403 1.00 88.62 270 LYS A N 1
ATOM 2129 C CA . LYS A 1 270 ? -16.891 -9.892 6.692 1.00 88.62 270 LYS A CA 1
ATOM 2130 C C . LYS A 1 270 ? -17.177 -9.581 5.220 1.00 88.62 270 LYS A C 1
ATOM 2132 O O . LYS A 1 270 ? -17.112 -10.484 4.394 1.00 88.62 270 LYS A O 1
ATOM 2137 N N . GLU A 1 271 ? -17.505 -8.334 4.902 1.00 87.50 271 GLU A N 1
ATOM 2138 C CA . GLU A 1 271 ? -17.823 -7.917 3.535 1.00 87.50 271 GLU A CA 1
ATOM 2139 C C . GLU A 1 271 ? -16.576 -7.698 2.661 1.00 87.50 271 GLU A C 1
ATOM 2141 O O . GLU A 1 271 ? -16.610 -7.939 1.455 1.00 87.50 271 GLU A O 1
ATOM 2146 N N . THR A 1 272 ? -15.475 -7.229 3.254 1.00 87.12 272 THR A N 1
ATOM 2147 C CA . THR A 1 272 ? -14.348 -6.649 2.495 1.00 87.12 272 THR A CA 1
ATOM 2148 C C . THR A 1 272 ? -13.011 -7.371 2.680 1.00 87.12 272 THR A C 1
ATOM 2150 O O . THR A 1 272 ? -12.051 -7.092 1.956 1.00 87.12 272 THR A O 1
ATOM 2153 N N . VAL A 1 273 ? -12.907 -8.306 3.628 1.00 82.06 273 VAL A N 1
ATOM 2154 C CA . VAL A 1 273 ? -11.739 -9.189 3.757 1.00 82.06 273 VAL A CA 1
ATOM 2155 C C . VAL A 1 273 ? -11.840 -10.282 2.699 1.00 82.06 273 VAL A C 1
ATOM 2157 O O . VAL A 1 273 ? -12.829 -11.011 2.642 1.00 82.06 273 VAL A O 1
ATOM 2160 N N . ARG A 1 274 ? -10.793 -10.454 1.884 1.00 65.94 274 ARG A N 1
ATOM 2161 C CA . ARG A 1 274 ? -10.727 -11.613 0.985 1.00 65.94 274 ARG A CA 1
ATOM 2162 C C . ARG A 1 274 ? -10.623 -12.910 1.797 1.00 65.94 274 ARG A C 1
ATOM 2164 O O . ARG A 1 274 ? -9.733 -13.006 2.649 1.00 65.94 274 ARG A O 1
ATOM 2171 N N . PRO A 1 275 ? -11.446 -13.935 1.513 1.00 52.75 275 PRO A N 1
ATOM 2172 C CA . PRO A 1 275 ? -11.210 -15.277 2.025 1.00 52.75 275 PRO A CA 1
ATOM 2173 C C . PRO A 1 275 ? -9.807 -15.740 1.615 1.00 52.75 275 PRO A C 1
ATOM 2175 O O . PRO A 1 275 ? -9.401 -15.580 0.461 1.00 52.75 275 PRO A O 1
ATOM 2178 N N . LYS A 1 276 ? -9.036 -16.309 2.550 1.00 46.56 276 LYS A N 1
ATOM 2179 C CA . LYS A 1 276 ? -7.739 -16.916 2.214 1.00 46.56 276 LYS A CA 1
ATOM 2180 C C . LYS A 1 276 ? -7.964 -18.012 1.165 1.00 46.56 276 LYS A C 1
ATOM 2182 O O . LYS A 1 276 ? -8.555 -19.035 1.489 1.00 46.56 276 LYS A O 1
ATOM 2187 N N . GLY A 1 277 ? -7.452 -17.807 -0.049 1.00 42.38 277 GLY A N 1
ATOM 2188 C CA . GLY A 1 277 ? -7.463 -18.807 -1.122 1.00 42.38 277 GLY A CA 1
ATOM 2189 C C . GLY A 1 277 ? -8.523 -18.627 -2.213 1.00 42.38 277 GLY A C 1
ATOM 2190 O O . GLY A 1 277 ? -8.542 -19.439 -3.129 1.00 42.38 277 GLY A O 1
ATOM 2191 N N . GLU A 1 278 ? -9.360 -17.585 -2.177 1.00 36.16 278 GLU A N 1
ATOM 2192 C CA . GLU A 1 278 ? -10.277 -17.292 -3.288 1.00 36.16 278 GLU A CA 1
ATOM 2193 C C . GLU A 1 278 ? -9.674 -16.256 -4.247 1.00 36.16 278 GLU A C 1
ATOM 2195 O O . GLU A 1 278 ? -9.712 -15.045 -4.016 1.00 36.16 278 GLU A O 1
ATOM 2200 N N . THR A 1 279 ? -9.128 -16.741 -5.362 1.00 34.12 279 THR A N 1
ATOM 2201 C CA . THR A 1 279 ? -8.952 -15.962 -6.591 1.00 34.12 279 THR A CA 1
ATOM 2202 C C . THR A 1 279 ? -10.310 -15.812 -7.274 1.00 34.12 279 THR A C 1
ATOM 2204 O O . THR A 1 279 ? -10.608 -16.478 -8.259 1.00 34.12 279 THR A O 1
ATOM 2207 N N . ASN A 1 280 ? -11.172 -14.942 -6.748 1.00 32.56 280 ASN A N 1
ATOM 2208 C CA . ASN A 1 280 ? -12.368 -14.547 -7.488 1.00 32.56 280 ASN A CA 1
ATOM 2209 C C . ASN A 1 280 ? -11.963 -13.560 -8.594 1.00 32.56 280 ASN A C 1
ATOM 2211 O O . ASN A 1 280 ? -11.758 -12.375 -8.317 1.00 32.56 280 ASN A O 1
ATOM 2215 N N . ILE A 1 281 ? -11.760 -14.095 -9.806 1.00 34.62 281 ILE A N 1
ATOM 2216 C CA . ILE A 1 281 ? -12.338 -13.737 -11.128 1.00 34.62 281 ILE A CA 1
ATOM 2217 C C . ILE A 1 281 ? -11.564 -14.497 -12.212 1.00 34.62 281 ILE A C 1
ATOM 2219 O O . ILE A 1 281 ? -10.332 -14.297 -12.313 1.00 34.62 281 ILE A O 1
#

pLDDT: mean 87.49, std 12.68, range [32.56, 97.62]

Sequence (281 aa):
MDNLGYMGSDFNKAAGLPENFKIHKSSIDEIMRFNNKTYLFTPSPDQKPFENIDVADTVKQYYKLFNAVVPEGKETYSQSDLEKLPKGFSVNINQKPFGKSNFLKDVSLFAVSNVYSTQTQLQDAGELSSDIKKYGVSLSVYPLNFSTLGSSNLQEKDGFSFNPDTSVYEKEGGYAREGVFMQFLKGFPPIASDSGETRLTDQVQTYAQDMRSQSFDDMPITISDFLKNTKIIKEFLKKIIEDGLMSLSGNETADSIVDKLALRLEAFQKETVRPKGETNI

Foldseek 3Di:
DDPLQWDAQVLCVLLVHPRPQTDGNLLVVLLLLQQQQAQPLDPDNPDGFWPDFPSSPLNNLLVVVCCVQFFDDDFFAALVRLLQGFFWWWWDQPDLQAPPLQNAGQSNRTDTQFTHRDPVLLVVLVVLQVVCVVVLEHIDIFGARSSCQVPPPVDPPVSNARDGDLVSQADVRHGGVNSVSSSSCNSVPRHGHPPDPIGTDPVSRVSSNVVSVVDDSSHRHYLVVLLVCLVVQLVVVQVCVVVVVDDDPDPDHSNNVSVVSNVVSVVSSVVTGDDVPDSDD

Mean predicted aligned error: 6.61 Å

Secondary structure (DSSP, 8-state):
--TTSB--HHHHHHHT--TT---BHHHHHHHHHHHHHH-TT-SSTTS--EEE--HHHHHHHHHHHHHHHSPS--SEE-HHHHTTS-SEEEEEE-S-SSSSSSS-B-GGGEEEEEEE-SHHHHHHHHHHHHHHHTTTEE-EEEE--GGGTT------TTSSS-----GGGEETTEEEHHHHHHHHHHHS--PPBTTSS-EE-HHHHHHHHHHHHTS----PEEHHHHHHTHHHHHHHHHHHHHTTS---STT--HHHHHHHHHHHHHHHHHHHSPPTT----

Radius of gyration: 21.29 Å; Cα contacts (8 Å, |Δi|>4): 388; chains: 1; bounding box: 52×41×66 Å

Organism: NCBI:txid1073353

InterPro domains:
  IPR058078 Cj0814 flagellar-dependent secreted protein [NF046095] (2-219)
  IPR058078 Cj0814 flagellar-dependent secreted protein [PF28266] (2-272)

Solvent-accessible surface area (backbone atoms only — not comparable to full-atom values): 15830 Å² total; per-residue (Å²): 100,50,98,85,42,26,52,37,58,71,52,21,60,65,17,72,46,57,79,85,56,63,51,44,48,64,44,55,52,39,46,52,49,31,40,54,60,54,56,81,56,38,93,44,97,87,51,73,35,56,74,39,72,32,58,40,49,26,50,26,35,51,49,54,52,46,58,74,65,46,77,82,91,61,68,63,40,31,70,75,50,30,65,65,43,49,30,20,35,25,49,42,66,86,56,73,78,37,57,86,49,50,75,31,33,45,52,79,55,53,38,80,55,32,47,18,67,39,69,65,53,38,49,53,48,51,54,48,27,64,63,37,43,82,74,45,31,44,56,56,75,39,58,35,65,50,70,52,62,84,58,81,76,88,72,70,86,77,64,63,64,62,78,60,75,46,71,86,28,58,46,94,77,34,27,25,49,56,28,54,50,54,40,49,34,50,44,52,62,68,64,58,24,60,79,52,74,36,33,58,28,70,69,29,40,52,48,22,36,56,55,48,75,73,49,82,86,80,72,54,41,42,61,69,57,47,65,76,36,48,73,59,52,30,55,51,46,43,51,38,40,76,70,66,77,47,83,72,72,85,91,61,46,48,60,58,54,52,50,54,51,44,54,54,50,49,54,51,46,70,75,27,35,76,63,92,86,68,78,87,125